Protein AF-A0A4Q1C855-F1 (afdb_monomer)

Foldseek 3Di:
DDDDDDPDPPPPDPPDDPPWAWAKDKPDQEAAAFDKIKIFTFTHHLPDGDGFALDCQFFVWKWKQWPVGIDTPSVQRPRDSIGIDGHNDFEKMKIKGKGHWDKDKAFLVSVLVVCVVQVVVVVCVVCVVVVNSRPIAIETEMEIYMEMGGYPLHYDPSQQDDPQDQWEKGWPDRLQPAAAQGKTKIFIDHNNATDFQWWKWKWDDDPPDIDIDIFTAHPRRMTMDRHRDWFKMKIWTKDKDADDPDPRHRMYIYIYMYMHTRDYDFDWFKKKFFFQDDDLVQQWTFTQIDDGPPPDHGDTGIAHEDNVVSVVDDHGFIWIFIWGQDPVGIHTHPIDGDDDDD

Radius of gyration: 26.32 Å; Cα contacts (8 Å, |Δi|>4): 840; chains: 1; bounding box: 59×65×92 Å

Nearest PDB structures (foldseek):
  6a6l-assembly1_A  TM=6.236E-01  e=1.634E-02  Homo sapiens
  7yny-assembly1_D  TM=6.806E-01  e=2.395E-01  Helicoverpa armigera nucleopolyhedrovirus
  7yny-assembly1_H  TM=6.836E-01  e=3.133E-01  Helicoverpa armigera nucleopolyhedrovirus
  7yny-assembly1_G  TM=6.710E-01  e=5.657E-01  Helicoverpa armigera nucleopolyhedrovirus
  4pbx-assembly1_A  TM=2.627E-01  e=2.777E-03  Homo sapiens

Organism: NCBI:txid2508720

pLDDT: mean 92.38, std 13.65, range [32.09, 98.88]

InterPro domains:
  IPR019613 Protein of unknown function DUF4198 [PF10670] (18-240)
  IPR021647 Copper binding periplasmic protein CusF [PF11604] (268-333)
  IPR042230 Copper binding periplasmic protein CusF superfamily [G3DSA:2.40.50.320] (266-340)

Mean predicted aligned error: 8.54 Å

Structure (mmCIF, N/CA/C/O backbone):
data_AF-A0A4Q1C855-F1
#
_entry.id   AF-A0A4Q1C855-F1
#
loop_
_atom_site.group_PDB
_atom_site.id
_atom_site.type_symbol
_atom_site.label_atom_id
_atom_site.label_alt_id
_atom_site.label_comp_id
_atom_site.label_asym_id
_atom_site.label_entity_id
_atom_site.label_seq_id
_atom_site.pdbx_PDB_ins_code
_atom_site.Cartn_x
_atom_site.Cartn_y
_atom_site.Cartn_z
_atom_site.occupancy
_atom_site.B_iso_or_equiv
_atom_site.auth_seq_id
_atom_site.auth_comp_id
_atom_site.auth_asym_id
_atom_site.auth_atom_id
_atom_site.pdbx_PDB_model_num
ATOM 1 N N . MET A 1 1 ? 15.902 45.541 46.160 1.00 38.09 1 MET A N 1
ATOM 2 C CA . MET A 1 1 ? 15.587 44.097 46.071 1.00 38.09 1 MET A CA 1
ATOM 3 C C . MET A 1 1 ? 14.416 43.939 45.109 1.00 38.09 1 MET A C 1
ATOM 5 O O . MET A 1 1 ? 13.292 44.217 45.491 1.00 38.09 1 MET A O 1
ATOM 9 N N . ILE A 1 2 ? 14.682 43.641 43.834 1.00 35.34 2 ILE A N 1
ATOM 10 C CA . ILE A 1 2 ? 13.648 43.506 42.792 1.00 35.34 2 ILE A CA 1
ATOM 11 C C . ILE A 1 2 ? 13.371 42.010 42.620 1.00 35.34 2 ILE A C 1
ATOM 13 O O . ILE A 1 2 ? 14.237 41.272 42.153 1.00 35.34 2 ILE A O 1
ATOM 17 N N . LEU A 1 3 ? 12.189 41.562 43.046 1.00 37.50 3 LEU A N 1
ATOM 18 C CA . LEU A 1 3 ? 11.723 40.185 42.887 1.00 37.50 3 LEU A CA 1
ATOM 19 C C . LEU A 1 3 ? 11.338 39.960 41.415 1.00 37.50 3 LEU A C 1
ATOM 21 O O . LEU A 1 3 ? 10.367 40.532 40.922 1.00 37.50 3 LEU A O 1
ATOM 25 N N . ARG A 1 4 ? 12.109 39.141 40.693 1.00 41.84 4 ARG A N 1
ATOM 26 C CA . ARG A 1 4 ? 11.754 38.678 39.345 1.00 41.84 4 ARG A CA 1
ATOM 27 C C . ARG A 1 4 ? 10.758 37.525 39.465 1.00 41.84 4 ARG A C 1
ATOM 29 O O . ARG A 1 4 ? 11.132 36.424 39.852 1.00 41.84 4 ARG A O 1
ATOM 36 N N . VAL A 1 5 ? 9.500 37.780 39.118 1.00 42.62 5 VAL A N 1
ATOM 37 C CA . VAL A 1 5 ? 8.480 36.739 38.932 1.00 42.62 5 VAL A CA 1
ATOM 38 C C . VAL A 1 5 ? 8.760 36.043 37.600 1.00 42.62 5 VAL A C 1
ATOM 40 O O . VAL A 1 5 ? 8.579 36.629 36.533 1.00 42.62 5 VAL A O 1
ATOM 43 N N . ALA A 1 6 ? 9.240 34.803 37.653 1.00 40.47 6 ALA A N 1
ATOM 44 C CA . ALA A 1 6 ? 9.383 33.960 36.474 1.00 40.47 6 ALA A CA 1
ATOM 45 C C . ALA A 1 6 ? 7.993 33.466 36.039 1.00 40.47 6 ALA A C 1
ATOM 47 O O . ALA A 1 6 ? 7.386 32.623 36.696 1.00 40.47 6 ALA A O 1
ATOM 48 N N . ARG A 1 7 ? 7.475 34.002 34.927 1.00 45.47 7 ARG A N 1
ATOM 49 C CA . ARG A 1 7 ? 6.332 33.418 34.213 1.00 45.47 7 ARG A CA 1
ATOM 50 C C . ARG A 1 7 ? 6.794 32.108 33.575 1.00 45.47 7 ARG A C 1
ATOM 52 O O . ARG A 1 7 ? 7.474 32.129 32.553 1.00 45.47 7 ARG A O 1
ATOM 59 N N . PHE A 1 8 ? 6.424 30.983 34.177 1.00 43.69 8 PHE A N 1
ATOM 60 C CA . PHE A 1 8 ? 6.467 29.685 33.511 1.00 43.69 8 PHE A CA 1
ATOM 61 C C . PHE A 1 8 ? 5.440 29.701 32.376 1.00 43.69 8 PHE A C 1
ATOM 63 O O . PHE A 1 8 ? 4.232 29.670 32.609 1.00 43.69 8 PHE A O 1
ATOM 70 N N . LEU A 1 9 ? 5.927 29.799 31.141 1.00 43.53 9 LEU A N 1
ATOM 71 C CA . LEU A 1 9 ? 5.137 29.507 29.954 1.00 43.53 9 LEU A CA 1
ATOM 72 C C . LEU A 1 9 ? 4.934 27.984 29.948 1.00 43.53 9 LEU A C 1
ATOM 74 O O . LEU A 1 9 ? 5.876 27.241 29.673 1.00 43.53 9 LEU A O 1
ATOM 78 N N . LEU A 1 10 ? 3.740 27.505 30.317 1.00 39.25 10 LEU A N 1
ATOM 79 C CA . LEU A 1 10 ? 3.361 26.119 30.049 1.00 39.25 10 LEU A CA 1
ATOM 80 C C . LEU A 1 10 ? 3.365 25.942 28.525 1.00 39.25 10 LEU A C 1
ATOM 82 O O . LEU A 1 10 ? 2.430 26.364 27.847 1.00 39.25 10 LEU A O 1
ATOM 86 N N . LEU A 1 11 ? 4.420 25.331 27.981 1.00 42.09 11 LEU A N 1
ATOM 87 C CA . LEU A 1 11 ? 4.328 24.695 26.674 1.00 42.09 11 LEU A CA 1
ATOM 88 C C . LEU A 1 11 ? 3.289 23.581 26.815 1.00 42.09 11 LEU A C 1
ATOM 90 O O . LEU A 1 11 ? 3.554 22.547 27.428 1.00 42.09 11 LEU A O 1
ATOM 94 N N . ALA A 1 12 ? 2.097 23.811 26.268 1.00 36.28 12 ALA A N 1
ATOM 95 C CA . ALA A 1 12 ? 1.139 22.754 26.016 1.00 36.28 12 ALA A CA 1
ATOM 96 C C . ALA A 1 12 ? 1.811 21.752 25.069 1.00 36.28 12 ALA A C 1
ATOM 98 O O . ALA A 1 12 ? 1.975 22.010 23.879 1.00 36.28 12 ALA A O 1
ATOM 99 N N . CYS A 1 13 ? 2.274 20.636 25.624 1.00 32.44 13 CYS A N 1
ATOM 100 C CA . CYS A 1 13 ? 2.739 19.503 24.845 1.00 32.44 13 CYS A CA 1
ATOM 101 C C . CYS A 1 13 ? 1.502 18.948 24.120 1.00 32.44 13 CYS A C 1
ATOM 103 O O . CYS A 1 13 ? 0.559 18.544 24.810 1.00 32.44 13 CYS A O 1
ATOM 105 N N . PRO A 1 14 ? 1.427 18.974 22.775 1.00 44.28 14 PRO A N 1
ATOM 106 C CA . PRO A 1 14 ? 0.310 18.359 22.078 1.00 44.28 14 PRO A CA 1
ATOM 107 C C . PRO A 1 14 ? 0.310 16.877 22.446 1.00 44.28 14 PRO A C 1
ATOM 109 O O . PRO A 1 14 ? 1.251 16.138 22.167 1.00 44.28 14 PRO A O 1
ATOM 112 N N . THR A 1 15 ? -0.724 16.459 23.169 1.00 42.03 15 THR A N 1
ATOM 113 C CA . THR A 1 15 ? -0.884 15.074 23.595 1.00 42.03 15 THR A CA 1
ATOM 114 C C . THR A 1 15 ? -0.984 14.191 22.358 1.00 42.03 15 THR A C 1
ATOM 116 O O . THR A 1 15 ? -1.905 14.367 21.563 1.00 42.03 15 THR A O 1
ATOM 119 N N . PHE A 1 16 ? -0.036 13.265 22.229 1.00 43.56 16 PHE A N 1
ATOM 120 C CA . PHE A 1 16 ? 0.073 12.254 21.183 1.00 43.56 16 PHE A CA 1
ATOM 121 C C . PHE A 1 16 ? -1.283 11.609 20.850 1.00 43.56 16 PHE A C 1
ATOM 123 O O . PHE A 1 16 ? -1.917 11.002 21.717 1.00 43.56 16 PHE A O 1
ATOM 130 N N . LEU A 1 17 ? -1.722 11.722 19.593 1.00 47.09 17 LEU A N 1
ATOM 131 C CA . LEU A 1 17 ? -2.818 10.912 19.067 1.00 47.09 17 LEU A CA 1
ATOM 132 C C . LEU A 1 17 ? -2.332 9.463 18.959 1.00 47.09 17 LEU A C 1
ATOM 134 O O . LEU A 1 17 ? -1.451 9.144 18.177 1.00 47.09 17 LEU A O 1
ATOM 138 N N . ALA A 1 18 ? -2.915 8.553 19.729 1.00 48.41 18 ALA A N 1
ATOM 139 C CA . ALA A 1 18 ? -2.592 7.126 19.659 1.00 48.41 18 ALA A CA 1
ATOM 140 C C . ALA A 1 18 ? -3.130 6.425 18.386 1.00 48.41 18 ALA A C 1
ATOM 142 O O . ALA A 1 18 ? -2.855 5.245 18.161 1.00 48.41 18 ALA A O 1
ATOM 143 N N . ALA A 1 19 ? -3.846 7.162 17.533 1.00 56.88 19 ALA A N 1
ATOM 144 C CA . ALA A 1 19 ? -4.399 6.739 16.249 1.00 56.88 19 ALA A CA 1
ATOM 145 C C . ALA A 1 19 ? -3.415 7.024 15.096 1.00 56.88 19 ALA A C 1
ATOM 147 O O . ALA A 1 19 ? -3.730 7.688 14.119 1.00 56.88 19 ALA A O 1
ATOM 148 N N . HIS A 1 20 ? -2.171 6.582 15.252 1.00 84.31 20 HIS A N 1
ATOM 149 C CA . HIS A 1 20 ? -1.133 6.754 14.240 1.00 84.31 20 HIS A CA 1
ATOM 150 C C . HIS A 1 20 ? -1.153 5.615 13.211 1.00 84.31 20 HIS A C 1
ATOM 152 O O . HIS A 1 20 ? -1.477 4.460 13.538 1.00 84.31 20 HIS A O 1
ATOM 158 N N . GLU A 1 21 ? -0.777 5.948 11.974 1.00 91.88 21 GLU A N 1
ATOM 159 C CA . GLU A 1 21 ? -0.544 5.009 10.878 1.00 91.88 21 GLU A CA 1
ATOM 160 C C . GLU A 1 21 ? 0.411 3.905 11.346 1.00 91.88 21 GLU A C 1
ATOM 162 O O . GLU A 1 21 ? 1.328 4.146 12.136 1.00 91.88 21 GLU A O 1
ATOM 167 N N . CYS A 1 22 ? 0.213 2.683 10.856 1.00 96.19 22 CYS A N 1
ATOM 168 C CA . CYS A 1 22 ? 1.120 1.574 11.121 1.00 96.19 22 CYS A CA 1
ATOM 169 C C . CYS A 1 22 ? 1.340 0.780 9.846 1.00 96.19 22 CYS A C 1
ATOM 171 O O . CYS A 1 22 ? 0.374 0.412 9.174 1.00 96.19 22 CYS A O 1
ATOM 173 N N . TRP A 1 23 ? 2.602 0.532 9.519 1.00 98.38 23 TRP A N 1
ATOM 174 C CA . TRP A 1 23 ? 2.971 -0.085 8.257 1.00 98.38 23 TRP A CA 1
ATOM 175 C C . TRP A 1 23 ? 4.209 -0.952 8.383 1.00 98.38 23 TRP A C 1
ATOM 177 O O . TRP A 1 23 ? 5.060 -0.766 9.256 1.00 98.38 23 TRP A O 1
ATOM 187 N N . LEU A 1 24 ? 4.320 -1.888 7.450 1.00 98.62 24 LEU A N 1
ATOM 188 C CA . LEU A 1 24 ? 5.544 -2.625 7.213 1.00 98.62 24 LEU A CA 1
ATOM 189 C C . LEU A 1 24 ? 6.429 -1.835 6.245 1.00 98.62 24 LEU A C 1
ATOM 191 O O . LEU A 1 24 ? 5.997 -1.458 5.153 1.00 98.62 24 LEU A O 1
ATOM 195 N N . GLN A 1 25 ? 7.672 -1.595 6.653 1.00 98.00 25 GLN A N 1
ATOM 196 C CA . GLN A 1 25 ? 8.695 -0.907 5.877 1.00 98.00 25 GLN A CA 1
ATOM 197 C C . GLN A 1 25 ? 9.863 -1.859 5.620 1.00 98.00 25 GLN A C 1
ATOM 199 O O . GLN A 1 25 ? 10.655 -2.104 6.538 1.00 98.00 25 GLN A O 1
ATOM 204 N N . PRO A 1 26 ? 10.011 -2.392 4.399 1.00 98.19 26 PRO A N 1
ATOM 205 C CA . PRO A 1 26 ? 11.230 -3.088 4.037 1.00 98.19 26 PRO A CA 1
ATOM 206 C C . PRO A 1 26 ? 12.366 -2.081 3.804 1.00 98.19 26 PRO A C 1
ATOM 208 O O . PRO A 1 26 ? 12.129 -0.917 3.458 1.00 98.19 26 PRO A O 1
ATOM 211 N N . SER A 1 27 ? 13.610 -2.534 3.957 1.00 97.62 27 SER A N 1
ATOM 212 C CA . SER A 1 27 ? 14.811 -1.752 3.634 1.00 97.62 27 SER A CA 1
ATOM 213 C C . SER A 1 27 ? 14.867 -1.350 2.156 1.00 97.62 27 SER A C 1
ATOM 215 O O . SER A 1 27 ? 15.451 -0.322 1.823 1.00 97.62 27 SER A O 1
ATOM 217 N N . ARG A 1 28 ? 14.228 -2.133 1.278 1.00 95.56 28 ARG A N 1
ATOM 218 C CA . ARG A 1 28 ? 13.964 -1.809 -0.127 1.00 95.56 28 ARG A CA 1
ATOM 219 C C . ARG A 1 28 ? 12.763 -2.591 -0.654 1.00 95.56 28 ARG A C 1
ATOM 221 O O . ARG A 1 28 ? 12.476 -3.679 -0.167 1.00 95.56 28 ARG A O 1
ATOM 228 N N . PHE A 1 29 ? 12.099 -2.059 -1.675 1.00 96.75 29 PHE A N 1
ATOM 229 C CA . PHE A 1 29 ? 10.919 -2.684 -2.286 1.00 96.75 29 PHE A CA 1
ATOM 230 C C . PHE A 1 29 ? 11.237 -3.558 -3.505 1.00 96.75 29 PHE A C 1
ATOM 232 O O . PHE A 1 29 ? 10.392 -4.343 -3.923 1.00 96.75 29 PHE A O 1
ATOM 239 N N . ASP A 1 30 ? 12.437 -3.445 -4.070 1.00 94.25 30 ASP A N 1
ATOM 240 C CA . ASP A 1 30 ? 12.838 -4.041 -5.349 1.00 94.25 30 ASP A CA 1
ATOM 241 C C . ASP A 1 30 ? 14.071 -4.986 -5.258 1.00 94.25 30 ASP A C 1
ATOM 243 O O . ASP A 1 30 ? 14.990 -4.885 -6.078 1.00 94.25 30 ASP A O 1
ATOM 247 N N . PRO A 1 31 ? 14.157 -5.877 -4.244 1.00 95.62 31 PRO A N 1
ATOM 248 C CA . PRO A 1 31 ? 15.339 -6.695 -3.947 1.00 95.62 31 PRO A CA 1
ATOM 249 C C . PRO A 1 31 ? 15.855 -7.530 -5.126 1.00 95.62 31 PRO A C 1
ATOM 251 O O . PRO A 1 31 ? 15.078 -8.007 -5.951 1.00 95.62 31 PRO A O 1
ATOM 254 N N . ALA A 1 32 ? 17.162 -7.805 -5.171 1.00 93.88 32 ALA A N 1
ATOM 255 C CA . ALA A 1 32 ? 17.641 -8.943 -5.954 1.00 93.88 32 ALA A CA 1
ATOM 256 C C . ALA A 1 32 ? 17.200 -10.251 -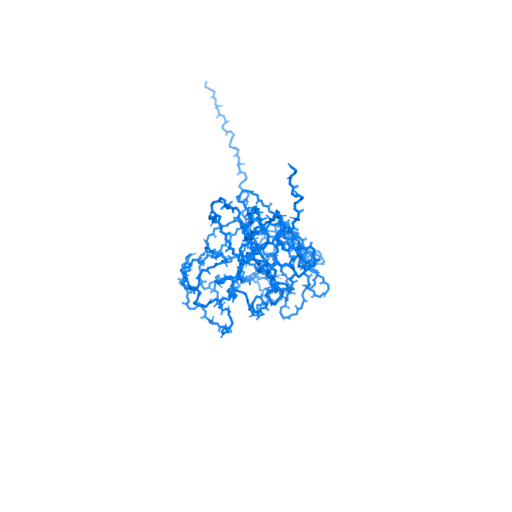5.261 1.00 93.88 32 ALA A C 1
ATOM 258 O O . ALA A 1 32 ? 17.145 -10.283 -4.028 1.00 93.88 32 ALA A O 1
ATOM 259 N N . PRO A 1 33 ? 16.895 -11.335 -5.999 1.00 94.31 33 PRO A N 1
ATOM 260 C CA . PRO A 1 33 ? 16.588 -12.620 -5.377 1.00 94.31 33 PRO A CA 1
ATOM 261 C C . PRO A 1 33 ? 17.727 -13.078 -4.453 1.00 94.31 33 PRO A C 1
ATOM 263 O O . PRO A 1 33 ? 18.899 -12.990 -4.815 1.00 94.31 33 PRO A O 1
ATOM 266 N N . GLY A 1 34 ? 17.380 -13.529 -3.249 1.00 94.62 34 GLY A N 1
ATOM 267 C CA . GLY A 1 34 ? 18.321 -13.948 -2.206 1.00 94.62 34 GLY A CA 1
ATOM 268 C C . GLY A 1 34 ? 19.029 -12.809 -1.464 1.00 94.62 34 GLY A C 1
ATOM 269 O O . GLY A 1 34 ? 19.770 -13.086 -0.525 1.00 94.62 34 GLY A O 1
ATOM 270 N N . GLN A 1 35 ? 18.807 -11.544 -1.835 1.00 96.19 35 GLN A N 1
ATOM 271 C CA . GLN A 1 35 ? 19.370 -10.412 -1.103 1.00 96.19 35 GLN A CA 1
ATOM 272 C C . GLN A 1 35 ? 18.780 -10.331 0.307 1.00 96.19 35 GLN A C 1
ATOM 274 O O . GLN A 1 35 ? 17.563 -10.417 0.483 1.00 96.19 35 GLN A O 1
ATOM 279 N N . GLU A 1 36 ? 19.649 -10.106 1.291 1.00 97.75 36 GLU A N 1
ATOM 280 C CA . GLU A 1 36 ? 19.243 -9.858 2.669 1.00 97.75 36 GLU A CA 1
ATOM 281 C C . GLU A 1 36 ? 18.516 -8.514 2.802 1.00 97.75 36 GLU A C 1
ATOM 283 O O . GLU A 1 36 ? 18.939 -7.478 2.277 1.00 97.75 36 GLU A O 1
ATOM 288 N N . LEU A 1 37 ? 17.396 -8.550 3.512 1.00 98.31 37 LEU A N 1
ATOM 289 C CA . LEU A 1 37 ? 16.501 -7.436 3.756 1.00 98.31 37 LEU A CA 1
ATOM 290 C C . LEU A 1 37 ? 16.190 -7.324 5.236 1.00 98.31 37 LEU A C 1
ATOM 292 O O . LEU A 1 37 ? 16.228 -8.299 5.980 1.00 98.31 37 LEU A O 1
ATOM 296 N N . VAL A 1 38 ? 15.797 -6.118 5.629 1.00 98.38 38 VAL A N 1
ATOM 297 C CA . VAL A 1 38 ? 15.277 -5.835 6.962 1.00 98.38 38 VAL A CA 1
ATOM 298 C C . VAL A 1 38 ? 13.857 -5.318 6.823 1.00 98.38 38 VAL A C 1
ATOM 300 O O . VAL A 1 38 ? 13.598 -4.421 6.021 1.00 98.38 38 VAL A O 1
ATOM 303 N N . LEU A 1 39 ? 12.940 -5.872 7.609 1.00 98.62 39 LEU A N 1
ATOM 304 C CA . LEU A 1 39 ? 11.566 -5.413 7.741 1.00 98.62 39 LEU A CA 1
ATOM 305 C C . LEU A 1 39 ? 11.380 -4.716 9.090 1.00 98.62 39 LEU A C 1
ATOM 307 O O . LEU A 1 39 ? 11.742 -5.266 10.132 1.00 98.62 39 LEU A O 1
ATOM 311 N N . ARG A 1 40 ? 10.773 -3.528 9.081 1.00 98.62 40 ARG A N 1
ATO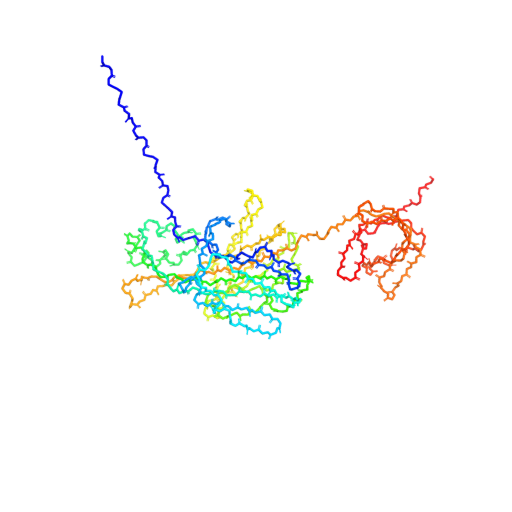M 312 C CA . ARG A 1 40 ? 10.365 -2.793 10.288 1.00 98.62 40 ARG A CA 1
ATOM 313 C C . ARG A 1 40 ? 8.852 -2.642 10.326 1.00 98.62 40 ARG A C 1
ATOM 315 O O . ARG A 1 40 ? 8.244 -2.348 9.301 1.00 98.62 40 ARG A O 1
ATOM 322 N N . LEU A 1 41 ? 8.260 -2.809 11.503 1.00 98.44 41 LEU A N 1
ATOM 323 C CA . LEU A 1 41 ? 6.883 -2.407 11.772 1.00 98.44 41 LEU A CA 1
ATOM 324 C C . LEU A 1 41 ? 6.919 -0.998 12.355 1.00 98.44 41 LEU A C 1
ATOM 326 O O . LEU A 1 41 ? 7.324 -0.823 13.500 1.00 98.44 41 LEU A O 1
ATOM 330 N N . ASN A 1 42 ? 6.530 0.005 11.584 1.00 97.88 42 ASN A N 1
ATOM 331 C CA . ASN A 1 42 ? 6.571 1.394 12.027 1.00 97.88 42 ASN A CA 1
ATOM 332 C C . ASN A 1 42 ? 5.205 1.849 12.521 1.00 97.88 42 ASN A C 1
ATOM 334 O O . ASN A 1 42 ? 4.186 1.417 11.991 1.00 97.88 42 ASN A O 1
ATOM 338 N N . VAL A 1 43 ? 5.198 2.753 13.501 1.00 96.25 43 VAL A N 1
ATOM 339 C CA . VAL A 1 43 ? 4.010 3.519 13.899 1.00 96.25 43 VAL A CA 1
ATOM 340 C C . VAL A 1 43 ? 4.353 5.000 13.878 1.00 96.25 43 VAL A C 1
ATOM 342 O O . VAL A 1 43 ? 5.363 5.399 14.463 1.00 96.25 43 VAL A O 1
ATOM 345 N N . GLY A 1 44 ? 3.519 5.813 13.234 1.00 94.31 44 GLY A N 1
ATOM 346 C CA . GLY A 1 44 ? 3.760 7.246 13.124 1.00 94.31 44 GLY A CA 1
ATOM 347 C C . GLY A 1 44 ? 2.705 8.009 12.329 1.00 94.31 44 GLY A C 1
ATOM 348 O O . GLY A 1 44 ? 1.586 7.544 12.148 1.00 94.31 44 GLY A O 1
ATOM 349 N N . MET A 1 45 ? 3.070 9.206 11.894 1.00 91.06 45 MET A N 1
ATOM 350 C CA . MET A 1 45 ? 2.192 10.135 11.185 1.00 91.06 45 MET A CA 1
ATOM 351 C C . MET A 1 45 ? 2.875 10.617 9.913 1.00 91.06 45 MET A C 1
ATOM 353 O O . MET A 1 45 ? 4.102 10.762 9.889 1.00 91.06 45 MET A O 1
ATOM 357 N N . ASN A 1 46 ? 2.097 10.941 8.882 1.00 92.69 46 ASN A N 1
ATOM 358 C CA . ASN A 1 46 ? 2.623 11.519 7.645 1.00 92.69 46 ASN A CA 1
ATOM 359 C C . ASN A 1 46 ? 3.694 10.630 6.989 1.00 92.69 46 ASN A C 1
ATOM 361 O O . ASN A 1 46 ? 4.692 11.129 6.453 1.00 92.69 46 ASN A O 1
ATOM 365 N N . PHE A 1 47 ? 3.513 9.309 7.087 1.00 95.25 47 PHE A N 1
ATOM 366 C CA . PHE A 1 47 ? 4.438 8.289 6.600 1.00 95.25 47 PHE A CA 1
ATOM 367 C C . PHE A 1 47 ? 5.867 8.428 7.165 1.00 95.25 47 PHE A C 1
ATOM 369 O O . PHE A 1 47 ? 6.866 8.113 6.515 1.00 95.25 47 PHE A O 1
ATOM 376 N N . GLN A 1 48 ? 5.968 8.911 8.405 1.00 94.12 48 GLN A N 1
ATOM 377 C CA . GLN A 1 48 ? 7.190 8.994 9.195 1.00 94.12 48 GLN A CA 1
ATOM 378 C C . GLN A 1 48 ? 6.905 8.462 10.597 1.00 94.12 48 GLN A C 1
ATOM 380 O O . GLN A 1 48 ? 5.937 8.859 11.241 1.00 94.12 48 GLN A O 1
ATOM 385 N N . GLY A 1 49 ? 7.727 7.536 11.084 1.00 93.75 49 GLY A N 1
ATOM 386 C CA . GLY A 1 49 ? 7.421 6.847 12.330 1.00 93.75 49 GLY A CA 1
ATOM 387 C C . GLY A 1 49 ? 8.599 6.119 12.937 1.00 93.75 49 GLY A C 1
ATOM 388 O O . GLY A 1 49 ? 9.690 6.058 12.372 1.00 93.75 49 GLY A O 1
ATOM 389 N N . GLU A 1 50 ? 8.339 5.564 14.111 1.00 95.31 50 GLU A N 1
ATOM 390 C CA . GLU A 1 50 ? 9.309 4.813 14.894 1.00 95.31 50 GLU A CA 1
ATOM 391 C C . GLU A 1 50 ? 9.077 3.316 14.729 1.00 95.31 50 GLU A C 1
ATOM 393 O O . GLU A 1 50 ? 7.932 2.848 14.741 1.00 95.31 50 GLU A O 1
ATOM 398 N N . ALA A 1 51 ? 10.171 2.558 14.655 1.00 96.75 51 ALA A N 1
ATOM 399 C CA . ALA A 1 51 ? 10.109 1.107 14.656 1.00 96.75 51 ALA A CA 1
ATOM 400 C C . ALA A 1 51 ? 9.536 0.594 15.986 1.00 96.75 51 ALA A C 1
ATOM 402 O O . ALA A 1 51 ? 9.937 1.001 17.080 1.00 96.75 51 ALA A O 1
ATOM 403 N N . ARG A 1 52 ? 8.592 -0.337 15.887 1.00 97.06 52 ARG A N 1
ATOM 404 C CA . ARG A 1 52 ? 7.965 -1.044 17.000 1.00 97.06 52 ARG A CA 1
ATOM 405 C C . ARG A 1 52 ? 8.330 -2.526 16.934 1.00 97.06 52 ARG A C 1
ATOM 407 O O . ARG A 1 52 ? 8.542 -3.064 15.850 1.00 97.06 52 ARG A O 1
ATOM 414 N N . PRO A 1 53 ? 8.396 -3.208 18.087 1.00 97.38 53 PRO A N 1
ATOM 415 C CA . PRO A 1 53 ? 8.753 -4.617 18.116 1.00 97.38 53 PRO A CA 1
ATOM 416 C C . PRO A 1 53 ? 7.650 -5.494 17.514 1.00 97.38 53 PRO A C 1
ATOM 418 O O . PRO A 1 53 ? 6.464 -5.306 17.809 1.00 97.38 53 PRO A O 1
ATOM 421 N N . PHE A 1 54 ? 8.062 -6.505 16.751 1.00 97.69 54 PHE A N 1
ATOM 422 C CA . PHE A 1 54 ? 7.237 -7.609 16.260 1.00 97.69 54 PHE A CA 1
ATOM 423 C C . PHE A 1 54 ? 6.938 -8.603 17.395 1.00 97.69 54 PHE A C 1
ATOM 425 O O . PHE A 1 54 ? 7.447 -9.723 17.415 1.00 97.69 54 PHE A O 1
ATOM 432 N N . ASN A 1 55 ? 6.172 -8.172 18.398 1.00 95.62 55 ASN A N 1
ATOM 433 C CA . ASN A 1 55 ? 5.709 -9.026 19.496 1.00 95.62 55 ASN A CA 1
ATOM 434 C C . ASN A 1 55 ? 4.326 -9.629 19.195 1.00 95.62 55 ASN A C 1
ATOM 436 O O . ASN A 1 55 ? 3.646 -9.184 18.274 1.00 95.62 55 ASN A O 1
ATOM 440 N N . SER A 1 56 ? 3.876 -10.591 20.004 1.00 94.19 56 SER A N 1
ATOM 441 C CA . SER A 1 56 ? 2.587 -11.279 19.804 1.00 94.19 56 SER A CA 1
ATOM 442 C C . SER A 1 56 ? 1.370 -10.348 19.796 1.00 94.19 56 SER A C 1
ATOM 444 O O . SER A 1 56 ? 0.355 -10.670 19.186 1.00 94.19 56 SER A O 1
ATOM 446 N N . GLN A 1 57 ? 1.450 -9.183 20.445 1.00 95.88 57 GLN A N 1
ATOM 447 C CA . GLN A 1 57 ? 0.372 -8.198 20.411 1.00 95.88 57 GLN A CA 1
ATOM 448 C C . GLN A 1 57 ? 0.278 -7.513 19.043 1.00 95.88 57 GLN A C 1
ATOM 450 O O . GLN A 1 57 ? -0.813 -7.345 18.505 1.00 95.88 57 GLN A O 1
ATOM 455 N N . ARG A 1 58 ? 1.414 -7.094 18.477 1.00 96.06 58 ARG A N 1
ATOM 456 C CA . ARG A 1 58 ? 1.453 -6.319 17.229 1.00 96.06 58 ARG A CA 1
ATOM 457 C C . ARG A 1 58 ? 1.518 -7.183 15.978 1.00 96.06 58 ARG A C 1
ATOM 459 O O . ARG A 1 58 ? 1.016 -6.753 14.953 1.00 96.06 58 ARG A O 1
ATOM 466 N N . ALA A 1 59 ? 2.118 -8.361 16.074 1.00 97.31 59 ALA A N 1
ATOM 467 C CA . ALA A 1 59 ? 2.339 -9.301 14.986 1.00 97.31 59 ALA A CA 1
ATOM 468 C C . ALA A 1 59 ? 1.771 -10.672 15.382 1.00 97.31 59 ALA A C 1
ATOM 470 O O . ALA A 1 59 ? 2.505 -11.630 15.603 1.00 97.31 59 ALA A O 1
ATOM 471 N N . ALA A 1 60 ? 0.450 -10.736 15.546 1.00 97.75 60 ALA A N 1
ATOM 472 C CA . ALA A 1 60 ? -0.253 -11.958 15.930 1.00 97.75 60 ALA A CA 1
ATOM 473 C C . ALA A 1 60 ? -0.227 -13.010 14.815 1.00 97.75 60 ALA A C 1
ATOM 475 O O . ALA A 1 60 ? -0.257 -14.207 15.091 1.00 97.75 60 ALA A O 1
ATOM 476 N N . LYS A 1 61 ? -0.161 -12.554 13.562 1.00 98.44 61 LYS A N 1
ATOM 477 C CA . LYS A 1 61 ? 0.006 -13.391 12.381 1.00 98.44 61 LYS A CA 1
ATOM 478 C C . LYS A 1 61 ? 0.862 -12.655 11.362 1.00 98.44 61 LYS A C 1
ATOM 480 O O . LYS A 1 61 ? 0.612 -11.480 11.111 1.00 98.44 61 LYS A O 1
ATOM 485 N N . LEU A 1 62 ? 1.842 -13.333 10.772 1.00 98.69 62 LEU A N 1
ATOM 486 C CA . LEU A 1 62 ? 2.632 -12.832 9.646 1.00 98.69 62 LEU A CA 1
ATOM 487 C C . LEU A 1 62 ? 2.673 -13.913 8.567 1.00 98.69 62 LEU A C 1
ATOM 489 O O . LEU A 1 62 ? 3.145 -15.015 8.823 1.00 98.69 62 LEU A O 1
ATOM 493 N N . VAL A 1 63 ? 2.191 -13.609 7.367 1.00 98.75 63 VAL A N 1
ATOM 494 C CA . VAL A 1 63 ? 2.150 -14.548 6.239 1.00 98.75 63 VAL A CA 1
ATOM 495 C C . VAL A 1 63 ? 2.885 -13.950 5.053 1.00 98.75 63 VAL A C 1
ATOM 497 O O . VAL A 1 63 ? 2.658 -12.798 4.683 1.00 98.75 63 VAL A O 1
ATOM 500 N N . HIS A 1 64 ? 3.746 -14.750 4.434 1.00 98.69 64 HIS A N 1
ATOM 501 C CA . HIS A 1 64 ? 4.390 -14.425 3.171 1.00 98.69 64 HIS A CA 1
ATOM 502 C C . HIS A 1 64 ? 3.656 -15.106 2.016 1.00 98.69 64 HIS A C 1
ATOM 504 O O . HIS A 1 64 ? 3.543 -16.325 1.977 1.00 98.69 64 HIS A O 1
ATOM 510 N N . HIS A 1 65 ? 3.181 -14.321 1.055 1.00 98.62 65 HIS A N 1
ATOM 511 C CA . HIS A 1 65 ? 2.600 -14.788 -0.197 1.00 98.62 65 HIS A CA 1
ATOM 512 C C . HIS A 1 65 ? 3.583 -14.588 -1.356 1.00 98.62 65 HIS A C 1
ATOM 514 O O . HIS A 1 65 ? 4.249 -13.553 -1.456 1.00 98.62 65 HIS A O 1
ATOM 520 N N . SER A 1 66 ? 3.651 -15.574 -2.245 1.00 97.94 66 SER A N 1
ATOM 521 C CA . SER A 1 66 ? 4.407 -15.550 -3.502 1.00 97.94 66 SER A CA 1
ATOM 522 C C . SER A 1 66 ? 3.721 -16.431 -4.547 1.00 97.94 66 SER A C 1
ATOM 524 O O . SER A 1 66 ? 2.752 -17.126 -4.234 1.00 97.94 66 SER A O 1
ATOM 526 N N . ALA A 1 67 ? 4.290 -16.506 -5.751 1.00 96.62 67 ALA A N 1
ATOM 527 C CA . ALA A 1 67 ? 3.865 -17.459 -6.775 1.00 96.62 67 ALA A CA 1
ATOM 528 C C . ALA A 1 67 ? 3.909 -18.936 -6.314 1.00 96.62 67 ALA A C 1
ATOM 530 O O . ALA A 1 67 ? 3.208 -19.771 -6.878 1.00 96.62 67 ALA A O 1
ATOM 531 N N . ALA A 1 68 ? 4.701 -19.269 -5.284 1.00 96.06 68 ALA A N 1
ATOM 532 C CA . ALA A 1 68 ? 4.753 -20.614 -4.701 1.00 96.06 68 ALA A CA 1
ATOM 533 C C . ALA A 1 68 ? 3.610 -20.905 -3.704 1.00 96.06 68 ALA A C 1
ATOM 535 O O . ALA A 1 68 ? 3.500 -22.025 -3.210 1.00 96.06 68 ALA A O 1
ATOM 536 N N . GLY A 1 69 ? 2.772 -19.912 -3.392 1.00 96.69 69 GLY A N 1
ATOM 537 C CA . GLY A 1 69 ? 1.717 -19.995 -2.386 1.00 96.69 69 GLY A CA 1
ATOM 538 C C . GLY A 1 69 ? 2.003 -19.148 -1.145 1.00 96.69 69 GLY A C 1
ATOM 539 O O . GLY A 1 69 ? 2.814 -18.216 -1.173 1.00 96.69 69 GLY A O 1
ATOM 540 N N . ALA A 1 70 ? 1.293 -19.460 -0.059 1.00 98.19 70 ALA A N 1
ATOM 541 C CA . ALA A 1 70 ? 1.397 -18.773 1.224 1.00 98.19 70 ALA A CA 1
ATOM 542 C C . ALA A 1 70 ? 2.244 -19.581 2.223 1.00 98.19 70 ALA A C 1
ATOM 544 O O . ALA A 1 70 ? 2.042 -20.785 2.377 1.00 98.19 70 ALA A O 1
ATOM 545 N N . ALA A 1 71 ? 3.151 -18.910 2.928 1.00 98.25 71 ALA A N 1
ATOM 546 C CA . ALA A 1 71 ? 3.985 -19.464 3.986 1.00 98.25 71 ALA A CA 1
ATOM 547 C C . ALA A 1 71 ? 3.743 -18.708 5.297 1.00 98.25 71 ALA A C 1
ATOM 549 O O . ALA A 1 71 ? 3.780 -17.477 5.332 1.00 98.25 71 ALA A O 1
ATOM 550 N N . ASP A 1 72 ? 3.513 -19.441 6.385 1.00 98.19 72 ASP A N 1
ATOM 551 C CA . ASP A 1 72 ? 3.355 -18.850 7.714 1.00 98.19 72 ASP A CA 1
ATOM 552 C C . ASP A 1 72 ? 4.723 -18.455 8.287 1.00 98.19 72 ASP A C 1
ATOM 554 O O . ASP A 1 72 ? 5.621 -19.282 8.458 1.00 98.19 72 ASP A O 1
ATOM 558 N N . TRP A 1 73 ? 4.891 -17.164 8.550 1.00 97.88 73 TRP A N 1
ATOM 559 C CA . TRP A 1 73 ? 6.092 -16.548 9.108 1.00 97.88 73 TRP A CA 1
ATOM 560 C C . TRP A 1 73 ? 5.875 -16.067 10.548 1.00 97.88 73 TRP A C 1
ATOM 562 O O . TRP A 1 73 ? 6.762 -15.441 11.125 1.00 97.88 73 TRP A O 1
ATOM 572 N N . THR A 1 74 ? 4.740 -16.384 11.172 1.00 97.38 74 THR A N 1
ATOM 573 C CA . THR A 1 74 ? 4.402 -15.955 12.539 1.00 97.38 74 THR A CA 1
ATOM 574 C C . THR A 1 74 ? 5.455 -16.408 13.558 1.00 97.38 74 THR A C 1
ATOM 576 O O . THR A 1 74 ? 5.814 -15.666 14.466 1.00 97.38 74 THR A O 1
ATOM 579 N N . GLY A 1 75 ? 6.070 -17.581 13.370 1.00 96.19 75 GLY A N 1
ATOM 580 C CA . GLY A 1 75 ? 7.168 -18.056 14.229 1.00 96.19 75 GLY A CA 1
ATOM 581 C C . GLY A 1 75 ? 8.452 -17.205 14.183 1.00 96.19 75 GLY A C 1
ATOM 582 O O . GLY A 1 75 ? 9.344 -17.385 15.018 1.00 96.19 75 GLY A O 1
ATOM 583 N N . GLN A 1 76 ? 8.567 -16.278 13.226 1.00 95.31 76 GLN A N 1
ATOM 584 C CA . GLN A 1 76 ? 9.714 -15.379 13.084 1.00 95.31 76 GLN A CA 1
ATOM 585 C C . GLN A 1 76 ? 9.585 -14.112 13.946 1.00 95.31 76 GLN A C 1
ATOM 587 O O . GLN A 1 76 ? 10.581 -13.431 14.183 1.00 95.31 76 GLN A O 1
ATOM 592 N N . THR A 1 77 ? 8.393 -13.782 14.450 1.00 94.38 77 THR A N 1
ATOM 593 C CA . THR A 1 77 ? 8.140 -12.561 15.231 1.00 94.38 77 THR A CA 1
ATOM 594 C C . THR A 1 77 ? 8.365 -12.818 16.724 1.00 94.38 77 THR A C 1
ATOM 596 O O . THR A 1 77 ? 7.479 -13.291 17.434 1.00 94.38 77 THR A O 1
ATOM 599 N N . LYS A 1 78 ? 9.579 -12.539 17.208 1.00 93.31 78 LYS A N 1
ATOM 600 C CA . LYS A 1 78 ? 10.065 -12.839 18.568 1.00 93.31 78 LYS A CA 1
ATOM 601 C C . LYS A 1 78 ? 10.291 -11.581 19.418 1.00 93.31 78 LYS A C 1
ATOM 603 O O . LYS A 1 78 ? 11.052 -11.607 20.379 1.00 93.31 78 LYS A O 1
ATOM 608 N N . GLY A 1 79 ? 9.638 -10.471 19.074 1.00 95.56 79 GLY A N 1
ATOM 609 C CA . GLY A 1 79 ? 9.760 -9.194 19.783 1.00 95.56 79 GLY A CA 1
ATOM 610 C C . GLY A 1 79 ? 10.915 -8.303 19.320 1.00 95.56 79 GLY A C 1
ATOM 611 O O . GLY A 1 79 ? 11.095 -7.225 19.880 1.00 95.56 79 GLY A O 1
ATOM 612 N N . GLN A 1 80 ? 11.666 -8.699 18.292 1.00 97.44 80 GLN A N 1
ATOM 613 C CA . GLN A 1 80 ? 12.676 -7.851 17.663 1.00 97.44 80 GLN A CA 1
ATOM 614 C C . GLN A 1 80 ? 12.045 -6.616 17.002 1.00 97.44 80 GLN A C 1
ATOM 616 O O . GLN A 1 80 ? 10.905 -6.665 16.541 1.00 97.44 80 GLN A O 1
ATOM 621 N N . THR A 1 81 ? 12.783 -5.510 16.934 1.00 97.44 81 THR A N 1
ATOM 622 C CA . THR A 1 81 ? 12.376 -4.276 16.230 1.00 97.44 81 THR A CA 1
ATOM 623 C C . THR A 1 81 ? 12.653 -4.323 14.727 1.00 97.44 81 THR A C 1
ATOM 625 O O . THR A 1 81 ? 12.047 -3.574 13.963 1.00 97.44 81 THR A O 1
ATOM 628 N N . GLU A 1 82 ? 13.532 -5.229 14.301 1.00 97.88 82 GLU A N 1
ATOM 629 C CA . GLU A 1 82 ? 13.929 -5.453 12.914 1.00 97.88 82 GLU A CA 1
ATOM 630 C C . GLU A 1 82 ? 13.893 -6.949 12.609 1.00 97.88 82 GLU A C 1
ATOM 632 O O . GLU A 1 82 ? 14.536 -7.734 13.299 1.00 97.88 82 GLU A O 1
ATOM 637 N N . LEU A 1 83 ? 13.139 -7.353 11.588 1.00 98.06 83 LEU A N 1
ATOM 638 C CA . LEU A 1 83 ? 13.072 -8.737 11.127 1.00 98.06 83 LEU A CA 1
ATOM 639 C C . LEU A 1 83 ? 13.921 -8.888 9.860 1.00 98.06 83 LEU A C 1
ATOM 641 O O . LEU A 1 83 ? 13.568 -8.343 8.815 1.00 98.06 83 LEU A O 1
ATOM 645 N N . ALA A 1 84 ? 15.033 -9.617 9.957 1.00 98.06 84 ALA A N 1
ATOM 646 C CA . ALA A 1 84 ? 15.850 -9.978 8.803 1.00 98.06 84 ALA A CA 1
ATOM 647 C C . ALA A 1 84 ? 15.170 -11.083 7.980 1.00 98.06 84 ALA A C 1
ATOM 649 O O . ALA A 1 84 ? 14.633 -12.037 8.545 1.00 98.06 84 ALA A O 1
ATOM 650 N N . PHE A 1 85 ? 15.186 -10.961 6.654 1.00 97.81 85 PHE A N 1
ATOM 651 C CA . PHE A 1 85 ? 14.607 -11.942 5.733 1.00 97.81 85 PHE A CA 1
ATOM 652 C C . PHE A 1 85 ? 15.250 -11.844 4.343 1.00 97.81 85 PHE A C 1
ATOM 654 O O . PHE A 1 85 ? 15.980 -10.903 4.048 1.00 97.81 85 PHE A O 1
ATOM 661 N N . ALA A 1 86 ? 14.958 -12.803 3.467 1.00 97.31 86 ALA A N 1
ATOM 662 C CA . ALA A 1 86 ? 15.331 -12.750 2.056 1.00 97.31 86 ALA A CA 1
ATOM 663 C C . ALA A 1 86 ? 14.205 -13.332 1.195 1.00 97.31 86 ALA A C 1
ATOM 665 O O . ALA A 1 86 ? 13.434 -14.179 1.649 1.00 97.31 86 ALA A O 1
ATOM 666 N N . LEU A 1 87 ? 14.114 -12.882 -0.056 1.00 96.44 87 LEU A N 1
ATOM 667 C CA . LEU A 1 87 ? 13.137 -13.377 -1.028 1.00 96.44 87 LEU A CA 1
ATOM 668 C C . LEU A 1 87 ? 13.862 -14.272 -2.043 1.00 96.44 87 LEU A C 1
ATOM 670 O O . LEU A 1 87 ? 14.625 -13.748 -2.852 1.00 96.44 87 LEU A O 1
ATOM 674 N N . PRO A 1 88 ? 13.694 -15.606 -2.001 1.00 89.94 88 PRO A N 1
ATOM 675 C CA . PRO A 1 88 ? 14.550 -16.524 -2.760 1.00 89.94 88 PRO A CA 1
ATOM 676 C C . PRO A 1 88 ? 14.258 -16.529 -4.266 1.00 89.94 88 PRO A C 1
ATOM 678 O O . PRO A 1 88 ? 15.134 -16.853 -5.066 1.00 89.94 88 PRO A O 1
ATOM 681 N N . SER A 1 89 ? 13.040 -16.163 -4.655 1.00 94.38 89 SER A N 1
ATOM 682 C CA . SER A 1 89 ? 12.548 -16.263 -6.028 1.00 94.38 89 SER A CA 1
ATOM 683 C C . SER A 1 89 ? 12.361 -14.870 -6.626 1.00 94.38 89 SER A C 1
ATOM 685 O O . SER A 1 89 ? 11.992 -13.953 -5.897 1.00 94.38 89 SER A O 1
ATOM 687 N N . PRO A 1 90 ? 12.575 -14.676 -7.938 1.00 95.69 90 PRO A N 1
ATOM 688 C CA . PRO A 1 90 ? 12.085 -13.482 -8.613 1.00 95.69 90 PRO A CA 1
ATOM 689 C C . PRO A 1 90 ? 10.553 -13.515 -8.699 1.00 95.69 90 PRO A C 1
ATOM 691 O O . PRO A 1 90 ? 9.976 -14.586 -8.893 1.00 95.69 90 PRO A O 1
ATOM 694 N N . GLY A 1 91 ? 9.913 -12.351 -8.626 1.00 96.25 91 GLY A N 1
ATOM 695 C CA . GLY A 1 91 ? 8.456 -12.238 -8.664 1.00 96.25 91 GLY A CA 1
ATOM 696 C C . GLY A 1 91 ? 7.907 -11.206 -7.689 1.00 96.25 91 GLY A C 1
ATOM 697 O O . GLY A 1 91 ? 8.648 -10.455 -7.047 1.00 96.25 91 GLY A O 1
ATOM 698 N N . THR A 1 92 ? 6.584 -11.176 -7.569 1.00 98.06 92 THR A N 1
ATOM 699 C CA . THR A 1 92 ? 5.910 -10.359 -6.563 1.00 98.06 92 THR A CA 1
ATOM 700 C C . THR A 1 92 ? 5.778 -11.129 -5.251 1.00 98.06 92 THR A C 1
ATOM 702 O O . THR A 1 92 ? 5.399 -12.297 -5.220 1.00 98.06 92 THR A O 1
ATOM 705 N N . HIS A 1 93 ? 6.072 -10.450 -4.144 1.00 98.56 93 HIS A N 1
ATOM 706 C CA . HIS A 1 93 ? 5.936 -10.980 -2.794 1.00 98.56 93 HIS A CA 1
ATOM 707 C C . HIS A 1 93 ? 5.053 -10.046 -1.975 1.00 98.56 93 HIS A C 1
ATOM 709 O O . HIS A 1 93 ? 5.244 -8.832 -2.007 1.00 98.56 93 HIS A O 1
ATOM 715 N N . VAL A 1 94 ? 4.109 -10.604 -1.222 1.00 98.75 94 VAL A N 1
ATOM 716 C CA . VAL A 1 94 ? 3.267 -9.840 -0.292 1.00 98.75 94 VAL A CA 1
ATOM 717 C C . VAL A 1 94 ? 3.494 -10.370 1.114 1.00 98.75 94 VAL A C 1
ATOM 719 O O . VAL A 1 94 ? 3.335 -11.564 1.352 1.00 98.75 94 VAL A O 1
ATOM 722 N N . LEU A 1 95 ? 3.864 -9.498 2.050 1.00 98.75 95 LEU A N 1
ATOM 723 C CA . LEU A 1 95 ? 3.855 -9.826 3.476 1.00 98.75 95 LEU A CA 1
ATOM 724 C C . LEU A 1 95 ? 2.599 -9.225 4.094 1.00 98.75 95 LEU A C 1
ATOM 726 O O . LEU A 1 95 ? 2.369 -8.023 3.964 1.00 98.75 95 LEU A O 1
ATOM 730 N N . ALA A 1 96 ? 1.800 -10.059 4.749 1.00 98.81 96 ALA A N 1
ATOM 731 C CA . ALA A 1 96 ? 0.565 -9.672 5.413 1.00 98.81 96 ALA A CA 1
ATOM 732 C C . ALA A 1 96 ? 0.692 -9.910 6.914 1.00 98.81 96 ALA A C 1
ATOM 734 O O . ALA A 1 96 ? 1.043 -11.011 7.336 1.00 98.81 96 ALA A O 1
ATOM 735 N N . LEU A 1 97 ? 0.422 -8.878 7.707 1.00 98.81 97 LEU A N 1
ATOM 736 C CA . LEU A 1 97 ? 0.527 -8.900 9.156 1.00 98.81 97 LEU A CA 1
ATOM 737 C C . LEU A 1 97 ? -0.784 -8.458 9.798 1.00 98.81 97 LEU A C 1
ATOM 739 O O . LEU A 1 97 ? -1.303 -7.387 9.485 1.00 98.81 97 LEU A O 1
ATOM 743 N N . ASP A 1 98 ? -1.270 -9.270 10.732 1.00 98.62 98 ASP A N 1
ATOM 744 C CA . ASP A 1 98 ? -2.412 -8.952 11.583 1.00 98.62 98 ASP A CA 1
ATOM 745 C C . ASP A 1 98 ? -1.968 -8.798 13.036 1.00 98.62 98 ASP A C 1
ATOM 747 O O . ASP A 1 98 ? -1.160 -9.585 13.543 1.00 98.62 98 ASP A O 1
ATOM 751 N N . SER A 1 99 ? -2.503 -7.7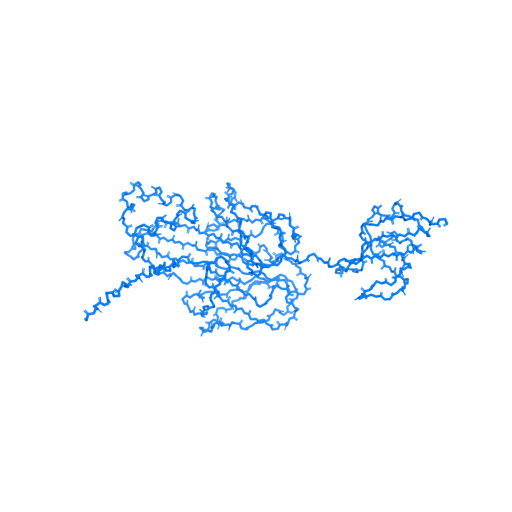89 13.721 1.00 98.50 99 SER A N 1
ATOM 752 C CA . SER A 1 99 ? -2.307 -7.616 15.161 1.00 98.50 99 SER A CA 1
ATOM 753 C C . SER A 1 99 ? -3.391 -8.327 15.969 1.00 98.50 99 SER A C 1
ATOM 755 O O . SER A 1 99 ? -4.485 -8.597 15.478 1.00 98.50 99 SER A O 1
ATOM 757 N N . ASN A 1 100 ? -3.124 -8.549 17.255 1.00 97.81 100 ASN A N 1
ATOM 758 C CA . ASN A 1 100 ? -4.193 -8.815 18.210 1.00 97.81 100 ASN A CA 1
ATOM 759 C C . ASN A 1 100 ? -4.974 -7.517 18.501 1.00 97.81 100 ASN A C 1
ATOM 761 O O . ASN A 1 100 ? -4.428 -6.416 18.319 1.00 97.81 100 ASN A O 1
ATOM 765 N N . PRO A 1 101 ? -6.236 -7.616 18.965 1.00 96.81 101 PRO A N 1
ATOM 766 C CA . PRO A 1 101 ? -6.996 -6.457 19.410 1.00 96.81 101 PRO A CA 1
ATOM 767 C C . PRO A 1 101 ? -6.281 -5.735 20.550 1.00 96.81 101 PRO A C 1
ATOM 769 O O . PRO A 1 101 ? -5.820 -6.358 21.508 1.00 96.81 101 PRO A O 1
ATOM 772 N N . SER A 1 102 ? -6.199 -4.416 20.450 1.00 95.88 102 SER A N 1
ATOM 773 C CA . SER A 1 102 ? -5.656 -3.536 21.486 1.00 95.88 102 SER A CA 1
ATOM 774 C C . SER A 1 102 ? -6.732 -2.551 21.916 1.00 95.88 102 SER A C 1
ATOM 776 O O . SER A 1 102 ? -7.514 -2.116 21.083 1.00 95.88 102 SER A O 1
ATOM 778 N N . PHE A 1 103 ? -6.776 -2.186 23.193 1.00 95.19 103 PHE A N 1
ATOM 779 C CA . PHE A 1 103 ? -7.825 -1.319 23.728 1.00 95.19 103 PHE A CA 1
ATOM 780 C C . PHE A 1 103 ? -7.290 0.079 23.997 1.00 95.19 103 PHE A C 1
ATOM 782 O O . PHE A 1 103 ? -6.153 0.246 24.445 1.00 95.19 103 PHE A O 1
ATOM 789 N N . ILE A 1 104 ? -8.127 1.075 23.748 1.00 94.38 104 ILE A N 1
ATOM 790 C CA . ILE A 1 104 ? -7.858 2.465 24.070 1.00 94.38 104 ILE A CA 1
ATOM 791 C C . ILE A 1 104 ? -9.148 3.172 24.473 1.00 94.38 104 ILE A C 1
ATOM 793 O O . ILE A 1 104 ? -10.239 2.846 24.014 1.00 94.38 104 ILE A O 1
ATOM 797 N N . THR A 1 105 ? -9.024 4.150 25.361 1.00 95.81 105 THR A N 1
ATOM 798 C CA . THR A 1 105 ? -10.098 5.087 25.673 1.00 95.81 105 THR A CA 1
ATOM 799 C C . THR A 1 105 ? -9.605 6.488 25.371 1.00 95.81 105 THR A C 1
ATOM 801 O O . THR A 1 105 ? -8.526 6.881 25.817 1.00 95.81 105 THR A O 1
ATOM 804 N N . LEU A 1 106 ? -10.381 7.220 24.583 1.00 94.94 106 LEU A N 1
ATOM 805 C CA . LEU A 1 106 ? -10.106 8.599 24.213 1.00 94.94 106 LEU A CA 1
ATOM 806 C C . LEU A 1 106 ? -11.177 9.506 24.807 1.00 94.94 106 LEU A C 1
ATOM 808 O O . LEU A 1 106 ? -12.362 9.173 24.801 1.00 94.94 106 LEU A O 1
ATOM 812 N N . GLU A 1 107 ? -10.757 10.675 25.280 1.00 97.19 107 GLU A N 1
ATOM 813 C CA . GLU A 1 107 ? -11.682 11.740 25.667 1.00 97.19 107 GLU A CA 1
ATOM 814 C C . GLU A 1 107 ? -12.622 12.082 24.507 1.00 97.19 107 GLU A C 1
ATOM 816 O O . GLU A 1 107 ? -12.212 12.034 23.345 1.00 97.19 107 GLU A O 1
ATOM 821 N N . ALA A 1 108 ? -13.864 12.457 24.820 1.00 97.19 108 ALA A N 1
ATOM 822 C CA . ALA A 1 108 ? -14.927 12.650 23.833 1.00 97.19 108 ALA A CA 1
ATOM 823 C C . ALA A 1 108 ? -14.505 13.557 22.662 1.00 97.19 108 ALA A C 1
ATOM 825 O O . ALA A 1 1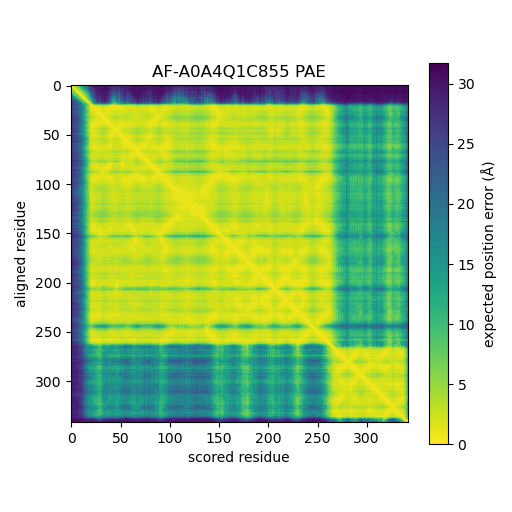08 ? -14.658 13.192 21.498 1.00 97.19 108 ALA A O 1
ATOM 826 N N . GLU A 1 109 ? -13.900 14.709 22.968 1.00 96.69 109 GLU A N 1
ATOM 827 C CA . GLU A 1 109 ? -13.426 15.668 21.965 1.00 96.69 109 GLU A CA 1
ATOM 828 C C . GLU A 1 109 ? -12.337 15.071 21.062 1.00 96.69 109 GLU A C 1
ATOM 830 O O . GLU A 1 109 ? -12.416 15.182 19.838 1.00 96.69 109 GLU A O 1
ATOM 835 N N . LYS A 1 110 ? -11.357 14.371 21.649 1.00 95.19 110 LYS A N 1
ATOM 836 C CA . LYS A 1 110 ? -10.279 13.707 20.899 1.00 95.19 110 LYS A CA 1
ATOM 837 C C . LYS A 1 110 ? -10.817 12.593 20.017 1.00 95.19 110 LYS A C 1
ATOM 839 O O . LYS A 1 110 ? -10.368 12.454 18.885 1.00 95.19 110 LYS A O 1
ATOM 844 N N . PHE A 1 111 ? -11.774 11.820 20.523 1.00 96.38 111 PHE A N 1
ATOM 845 C CA . PHE A 1 111 ? -12.407 10.759 19.755 1.00 96.38 111 PHE A CA 1
ATOM 846 C C . PHE A 1 111 ? -13.186 11.335 18.573 1.00 96.38 111 PHE A C 1
ATOM 848 O O . PHE A 1 111 ? -12.976 10.907 17.446 1.00 96.38 111 PHE A O 1
ATOM 855 N N . ASN A 1 112 ? -14.004 12.369 18.786 1.00 96.69 112 ASN A N 1
ATOM 856 C CA . ASN A 1 112 ? -14.751 13.013 17.704 1.00 96.69 112 ASN A CA 1
ATOM 857 C C . ASN A 1 112 ? -13.818 13.655 16.656 1.00 96.69 112 ASN A C 1
ATOM 859 O O . ASN A 1 112 ? -14.097 13.574 15.459 1.00 96.69 112 ASN A O 1
ATOM 863 N N . ALA A 1 113 ? -12.701 14.258 17.082 1.00 96.00 113 ALA A N 1
ATOM 864 C CA . ALA A 1 113 ? -11.684 14.790 16.174 1.00 96.00 113 ALA A CA 1
ATOM 865 C C . ALA A 1 113 ? -11.040 13.681 15.326 1.00 96.00 113 ALA A C 1
ATOM 867 O O . ALA A 1 113 ? -10.975 13.812 14.107 1.00 96.00 113 ALA A O 1
ATOM 868 N N . TYR A 1 114 ? -10.660 12.569 15.958 1.00 94.50 114 TYR A N 1
ATOM 869 C CA . TYR A 1 114 ? -10.152 11.370 15.288 1.00 94.50 114 TYR A CA 1
ATOM 870 C C . TYR A 1 114 ? -11.152 10.808 14.265 1.00 94.50 114 TYR A C 1
ATOM 872 O O . TYR A 1 114 ? -10.798 10.610 13.105 1.00 94.50 114 TYR A O 1
ATOM 880 N N . LEU A 1 115 ? -12.422 10.621 14.648 1.00 96.50 115 LEU A N 1
ATOM 881 C CA . LEU A 1 115 ? -13.456 10.128 13.732 1.00 96.50 115 LEU A CA 1
ATOM 882 C C . LEU A 1 115 ? -13.627 11.050 12.516 1.00 96.50 115 LEU A C 1
ATOM 884 O O . LEU A 1 115 ? -13.861 10.578 11.405 1.00 96.50 115 LEU A O 1
ATOM 888 N N . LYS A 1 116 ? -13.504 12.367 12.711 1.00 96.12 116 LYS A N 1
ATOM 889 C CA . LYS A 1 116 ? -13.567 13.347 11.622 1.00 96.12 116 LYS A CA 1
ATOM 890 C C . LYS A 1 116 ? -12.349 13.254 10.701 1.00 96.12 116 LYS A C 1
ATOM 892 O O . LYS A 1 116 ? -12.523 13.286 9.485 1.00 96.12 116 LYS A O 1
ATOM 897 N N . GLU A 1 117 ? -11.149 13.145 11.264 1.00 94.25 117 GLU A N 1
ATOM 898 C CA . GLU A 1 117 ? -9.883 13.052 10.523 1.00 94.25 117 GLU A CA 1
ATOM 899 C C . GLU A 1 117 ? -9.807 11.792 9.647 1.00 94.25 117 GLU A C 1
ATOM 901 O O . GLU A 1 117 ? -9.395 11.867 8.486 1.00 94.25 117 GLU A O 1
ATOM 906 N N . GLU A 1 118 ? -10.291 10.663 10.171 1.00 95.31 118 GLU A N 1
ATOM 907 C CA . GLU A 1 118 ? -10.369 9.385 9.452 1.00 95.31 118 GLU A CA 1
ATOM 908 C C . GLU A 1 118 ? -11.631 9.243 8.584 1.00 95.31 118 GLU A C 1
ATOM 910 O O . GLU A 1 118 ? -11.872 8.203 7.971 1.00 95.31 118 GLU A O 1
ATOM 915 N N . GLY A 1 119 ? -12.466 10.285 8.505 1.00 95.44 119 GLY A N 1
ATOM 916 C CA . GLY A 1 119 ? -13.648 10.298 7.645 1.00 95.44 119 GLY A CA 1
ATOM 917 C C . GLY A 1 119 ? -14.758 9.325 8.064 1.00 95.44 119 GLY A C 1
ATOM 918 O O . GLY A 1 119 ? -15.603 8.993 7.227 1.00 95.44 119 GLY A O 1
ATOM 919 N N . LEU A 1 120 ? -14.794 8.914 9.336 1.00 97.12 120 LEU A N 1
ATOM 920 C CA . LEU A 1 120 ? -15.769 8.010 9.960 1.00 97.12 120 LEU A CA 1
ATOM 921 C C . LEU A 1 120 ? -17.093 8.732 10.281 1.00 97.12 120 LEU A C 1
ATOM 923 O O . LEU A 1 120 ? -17.607 8.706 11.402 1.00 97.12 120 LEU A O 1
ATOM 927 N N . THR A 1 121 ? -17.667 9.390 9.273 1.00 94.81 121 THR A N 1
ATOM 928 C CA . THR A 1 121 ? -18.882 10.218 9.382 1.00 94.81 121 THR A CA 1
ATOM 929 C C . THR A 1 121 ? -20.096 9.434 9.879 1.00 94.81 121 THR A C 1
ATOM 931 O O . THR A 1 121 ? -20.871 9.953 10.680 1.00 94.81 121 THR A O 1
ATOM 934 N N . ALA A 1 122 ? -20.234 8.167 9.481 1.00 95.69 122 ALA A N 1
ATOM 935 C CA . ALA A 1 122 ? -21.298 7.289 9.968 1.00 95.69 122 ALA A CA 1
ATOM 936 C C . ALA A 1 122 ? -21.217 7.050 11.487 1.00 95.69 122 ALA A C 1
ATOM 938 O O . ALA A 1 122 ? -22.246 6.943 12.149 1.00 95.69 122 ALA A O 1
ATOM 939 N N . ILE A 1 123 ? -20.008 7.003 12.054 1.00 97.38 123 ILE A N 1
ATOM 940 C CA . ILE A 1 123 ? -19.799 6.801 13.493 1.00 97.38 123 ILE A CA 1
ATOM 941 C C . ILE A 1 123 ? -20.111 8.074 14.271 1.00 97.38 123 ILE A C 1
ATOM 943 O O . ILE A 1 123 ? -20.760 8.008 15.314 1.00 97.38 123 ILE A O 1
ATOM 947 N N . LEU A 1 124 ? -19.721 9.235 13.739 1.00 97.12 124 LEU A N 1
ATOM 948 C CA . LEU A 1 124 ? -20.131 10.527 14.294 1.00 97.12 124 LEU A CA 1
ATOM 949 C C . LEU A 1 124 ? -21.661 10.634 14.361 1.00 97.12 124 LEU A C 1
ATOM 951 O O . LEU A 1 124 ? -22.198 10.946 15.421 1.00 97.12 124 LEU A O 1
ATOM 955 N N . ALA A 1 125 ? -22.358 10.283 13.277 1.00 97.44 125 ALA A N 1
ATOM 956 C CA . ALA A 1 125 ? -23.819 10.296 13.235 1.00 97.44 125 ALA A CA 1
ATOM 957 C C . ALA A 1 125 ? -24.450 9.307 14.234 1.00 97.44 125 ALA A C 1
ATOM 959 O O . ALA A 1 125 ? -25.411 9.654 14.916 1.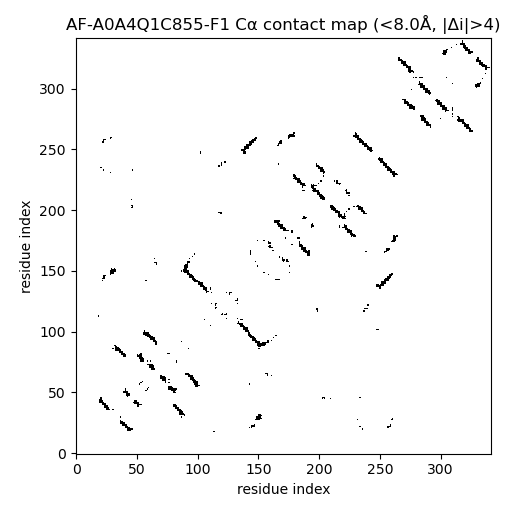00 97.44 125 ALA A O 1
ATOM 960 N N . GLN A 1 126 ? -23.899 8.094 14.371 1.00 97.44 126 GLN A N 1
ATOM 961 C CA . GLN A 1 126 ? -24.376 7.121 15.365 1.00 97.44 126 GLN A CA 1
ATOM 962 C C . GLN A 1 126 ? -24.219 7.640 16.799 1.00 97.44 126 GLN A C 1
ATOM 964 O O . GLN A 1 126 ? -25.135 7.496 17.607 1.00 97.44 126 GLN A O 1
ATOM 969 N N . ARG A 1 127 ? -23.084 8.273 17.118 1.00 97.25 127 ARG A N 1
ATOM 970 C CA . ARG A 1 127 ? -22.842 8.871 18.441 1.00 97.25 127 ARG A CA 1
ATOM 971 C C . ARG A 1 127 ? -23.787 10.027 18.728 1.00 97.25 127 ARG A C 1
ATOM 973 O O . ARG A 1 127 ? -24.271 10.151 19.848 1.00 97.25 127 ARG A O 1
ATOM 980 N N . GLU A 1 128 ? -24.052 10.869 17.736 1.00 97.81 128 GLU A N 1
ATOM 981 C CA . GLU A 1 128 ? -25.008 11.968 17.860 1.00 97.81 128 GLU A CA 1
ATOM 982 C C . GLU A 1 128 ? -26.422 11.444 18.135 1.00 97.81 128 GLU A C 1
ATOM 984 O O . GLU A 1 128 ? -27.039 11.841 19.122 1.00 97.81 128 GLU A O 1
ATOM 989 N N . GLN A 1 129 ? -26.890 10.478 17.340 1.00 97.62 129 GLN A N 1
ATOM 990 C CA . GLN A 1 129 ? -28.204 9.847 17.509 1.00 97.62 129 GLN A CA 1
ATOM 991 C C . GLN A 1 129 ? -28.360 9.149 18.866 1.00 97.62 129 GLN A C 1
ATOM 993 O O . GLN A 1 129 ? -29.450 9.145 19.434 1.00 97.62 129 GLN A O 1
ATOM 998 N N . ALA A 1 130 ? -27.276 8.582 19.399 1.00 96.00 130 ALA A N 1
ATOM 999 C CA . ALA A 1 130 ? -27.257 7.930 20.705 1.00 96.00 130 ALA A CA 1
ATOM 1000 C C . ALA A 1 130 ? -27.052 8.900 21.890 1.00 96.00 130 ALA A C 1
ATOM 1002 O O . ALA A 1 130 ? -27.068 8.462 23.038 1.00 96.00 130 ALA A O 1
ATOM 1003 N N . GLY A 1 131 ? -26.838 10.202 21.651 1.00 97.69 131 GLY A N 1
ATOM 1004 C CA . GLY A 1 131 ? -26.530 11.172 22.713 1.00 97.69 131 GLY A CA 1
ATOM 1005 C C . GLY A 1 131 ? -25.136 10.998 23.338 1.00 97.69 131 GLY A C 1
ATOM 1006 O O . GLY A 1 131 ? -24.856 11.519 24.414 1.00 97.69 131 GLY A O 1
ATOM 1007 N N . GLU A 1 132 ? -24.238 10.287 22.661 1.00 96.94 132 GLU A N 1
ATOM 1008 C CA . GLU A 1 132 ? -22.903 9.907 23.135 1.00 96.94 132 GLU A CA 1
ATOM 1009 C C . GLU A 1 132 ? -21.802 10.878 22.693 1.00 96.94 132 GLU A C 1
ATOM 1011 O O . GLU A 1 132 ? -20.619 10.645 22.924 1.00 96.94 132 GLU A O 1
ATOM 1016 N N . THR A 1 133 ? -22.154 11.991 22.049 1.00 96.81 133 THR A N 1
ATOM 1017 C CA . THR A 1 133 ? -21.166 12.952 21.520 1.00 96.81 133 THR A CA 1
ATOM 1018 C C . THR A 1 133 ? -20.186 13.436 22.594 1.00 96.81 133 THR A C 1
ATOM 1020 O O . THR A 1 133 ? -19.009 13.635 22.299 1.00 96.81 133 THR A O 1
ATOM 1023 N N . ASN A 1 134 ? -20.652 13.557 23.842 1.00 97.88 134 ASN A N 1
ATOM 1024 C CA . ASN A 1 134 ? -19.869 14.017 24.991 1.00 97.88 134 ASN A CA 1
ATOM 1025 C C . ASN A 1 134 ? -19.368 12.878 25.898 1.00 97.88 134 ASN A C 1
ATOM 1027 O O . ASN A 1 134 ? -18.867 13.147 26.987 1.00 97.88 134 ASN A O 1
ATOM 1031 N N . THR A 1 135 ? -19.497 11.613 25.487 1.00 97.25 135 THR A N 1
ATOM 1032 C CA . THR A 1 135 ? -18.946 10.472 26.232 1.00 97.25 135 THR A CA 1
ATOM 1033 C C . THR A 1 135 ? -17.580 10.067 25.668 1.00 97.25 135 THR A C 1
ATOM 1035 O O . THR A 1 135 ? -17.351 10.217 24.463 1.00 97.25 135 THR A O 1
ATOM 1038 N N . PRO A 1 136 ? -16.643 9.559 26.492 1.00 97.06 136 PRO A N 1
ATOM 1039 C CA . PRO A 1 136 ? -15.390 8.999 25.992 1.00 97.06 136 PRO A CA 1
ATOM 1040 C C . PRO A 1 136 ? -15.626 7.912 24.936 1.00 97.06 136 PRO A C 1
ATOM 1042 O O . PRO A 1 136 ? -16.592 7.157 25.017 1.00 97.06 136 PRO A O 1
ATOM 1045 N N . GLY A 1 137 ? -14.736 7.815 23.952 1.00 96.06 137 GLY A N 1
ATOM 1046 C CA . GLY A 1 137 ? -14.742 6.719 22.987 1.00 96.06 137 GLY A CA 1
ATOM 1047 C C . GLY A 1 137 ? -13.889 5.564 23.488 1.00 96.06 137 GLY A C 1
ATOM 1048 O O . GLY A 1 137 ? -12.668 5.711 23.575 1.00 96.06 137 GLY A O 1
ATOM 1049 N N . LYS A 1 138 ? -14.505 4.421 23.808 1.00 96.56 138 LYS A N 1
ATOM 1050 C CA . LYS A 1 138 ? -13.777 3.176 24.076 1.00 96.56 138 LYS A CA 1
ATOM 1051 C C . LYS A 1 138 ? -13.674 2.357 22.801 1.00 96.56 138 LYS A C 1
ATOM 1053 O O . LYS A 1 138 ? -14.684 1.950 22.230 1.00 96.56 138 LYS A O 1
ATOM 1058 N N . GLU A 1 139 ? -12.454 2.094 22.374 1.00 95.12 139 GLU A N 1
ATOM 1059 C CA . GLU A 1 139 ? -12.152 1.452 21.105 1.00 95.12 139 GLU A CA 1
ATOM 1060 C C . GLU A 1 139 ? -11.269 0.229 21.338 1.00 95.12 139 GLU A C 1
ATOM 1062 O O . GLU A 1 139 ? -10.243 0.305 22.018 1.00 95.12 139 GLU A O 1
ATOM 1067 N N . ARG A 1 140 ? -11.640 -0.895 20.724 1.00 96.88 140 ARG A N 1
ATOM 1068 C CA . ARG A 1 140 ? -10.701 -1.979 20.441 1.00 96.88 140 ARG A CA 1
ATOM 1069 C C . ARG A 1 140 ? -10.259 -1.875 18.987 1.00 96.88 140 ARG A C 1
ATOM 1071 O O . ARG A 1 140 ? -11.095 -1.852 18.091 1.00 96.88 140 ARG A O 1
ATOM 1078 N N . TYR A 1 141 ? -8.961 -1.808 18.735 1.00 96.81 141 TYR A N 1
ATOM 1079 C CA . TYR A 1 141 ? -8.423 -1.665 17.388 1.00 96.81 141 TYR A CA 1
ATOM 1080 C C . TYR A 1 141 ? -7.584 -2.873 16.981 1.00 96.81 141 TYR A C 1
ATOM 1082 O O . TYR A 1 141 ? -6.842 -3.446 17.785 1.00 96.81 141 TYR A O 1
ATOM 1090 N N . ILE A 1 142 ? -7.691 -3.241 15.708 1.00 97.88 142 ILE A N 1
ATOM 1091 C CA . ILE A 1 142 ? -6.918 -4.303 15.058 1.00 97.88 142 ILE A CA 1
ATOM 1092 C C . ILE A 1 142 ? -6.242 -3.700 13.830 1.00 97.88 142 ILE A C 1
ATOM 1094 O O . ILE A 1 142 ? -6.832 -2.882 13.127 1.00 97.88 142 ILE A O 1
ATOM 1098 N N . ARG A 1 143 ? -4.999 -4.096 13.561 1.00 98.00 143 ARG A N 1
ATOM 1099 C CA . ARG A 1 143 ? -4.243 -3.639 12.394 1.00 98.00 143 ARG A CA 1
ATOM 1100 C C . ARG A 1 143 ? -4.125 -4.767 11.376 1.00 98.00 143 ARG A C 1
ATOM 1102 O O . ARG A 1 143 ? -3.675 -5.852 11.731 1.00 98.00 143 ARG A O 1
ATOM 1109 N N . ASN A 1 144 ? -4.514 -4.482 10.137 1.00 98.75 144 ASN A N 1
ATOM 1110 C CA . ASN A 1 144 ? -4.418 -5.352 8.970 1.00 98.75 144 ASN A CA 1
ATOM 1111 C C . ASN A 1 144 ? -3.450 -4.703 7.972 1.00 98.75 144 ASN A C 1
ATOM 1113 O O . ASN A 1 144 ? -3.803 -3.777 7.240 1.00 98.75 144 ASN A O 1
ATOM 1117 N N . ILE A 1 145 ? -2.195 -5.141 7.994 1.00 98.44 145 ILE A N 1
ATOM 1118 C CA . ILE A 1 145 ? -1.091 -4.473 7.303 1.00 98.44 145 ILE A CA 1
ATOM 1119 C C . ILE A 1 145 ? -0.579 -5.358 6.177 1.00 98.44 145 ILE A C 1
ATOM 1121 O O . ILE A 1 145 ? -0.358 -6.549 6.383 1.00 98.44 145 ILE A O 1
ATOM 1125 N N . LYS A 1 146 ? -0.341 -4.774 5.001 1.00 98.50 146 LYS A N 1
ATOM 1126 C CA . LYS A 1 146 ? 0.333 -5.437 3.883 1.00 98.50 146 LYS A CA 1
ATOM 1127 C C . LYS A 1 146 ? 1.509 -4.621 3.379 1.00 98.50 146 LYS A C 1
ATOM 1129 O O . LYS A 1 146 ? 1.462 -3.396 3.345 1.00 98.50 146 LYS A O 1
ATOM 1134 N N . THR A 1 147 ? 2.543 -5.313 2.921 1.00 98.81 147 THR A N 1
ATOM 1135 C CA . THR A 1 147 ? 3.586 -4.720 2.083 1.00 98.81 147 THR A CA 1
ATOM 1136 C C . THR A 1 147 ? 3.831 -5.582 0.855 1.00 98.81 147 THR A C 1
ATOM 1138 O O . THR A 1 147 ? 3.826 -6.810 0.947 1.00 98.81 147 THR A O 1
ATOM 1141 N N . LEU A 1 148 ? 4.011 -4.947 -0.297 1.00 98.56 148 LEU A N 1
ATOM 1142 C CA . LEU A 1 148 ? 4.273 -5.595 -1.575 1.00 98.56 148 LEU A CA 1
ATOM 1143 C C . LEU A 1 148 ? 5.694 -5.271 -2.025 1.00 98.56 148 LEU A C 1
ATOM 1145 O O . LEU A 1 148 ? 6.060 -4.104 -2.139 1.00 98.56 148 LEU A O 1
ATOM 1149 N N . LEU A 1 149 ? 6.471 -6.307 -2.329 1.00 97.94 149 LEU A N 1
ATOM 1150 C CA . LEU A 1 149 ? 7.825 -6.213 -2.864 1.00 97.94 149 LEU A CA 1
ATOM 1151 C C . LEU A 1 149 ? 7.905 -6.881 -4.239 1.00 97.94 149 LEU A C 1
ATOM 1153 O O . LEU A 1 149 ? 7.183 -7.837 -4.528 1.00 97.94 149 LEU A O 1
ATOM 1157 N N . MET A 1 150 ? 8.827 -6.409 -5.072 1.00 95.88 150 MET A N 1
ATOM 1158 C CA . MET A 1 150 ? 9.118 -6.971 -6.389 1.00 95.88 150 MET A CA 1
ATOM 1159 C C . MET A 1 150 ? 10.569 -7.453 -6.441 1.00 95.88 150 MET A C 1
ATOM 1161 O O . MET A 1 150 ? 11.495 -6.666 -6.623 1.00 95.88 150 MET A O 1
ATOM 1165 N N . ALA A 1 151 ? 10.781 -8.758 -6.314 1.00 95.38 151 ALA A N 1
ATOM 1166 C CA . ALA A 1 151 ? 12.108 -9.345 -6.386 1.00 95.38 151 ALA A CA 1
ATOM 1167 C C . ALA A 1 151 ? 12.548 -9.558 -7.845 1.00 95.38 151 ALA A C 1
ATOM 1169 O O . ALA A 1 151 ? 11.826 -10.128 -8.664 1.00 95.38 151 ALA A O 1
ATOM 1170 N N . GLY A 1 152 ? 13.764 -9.126 -8.181 1.00 90.25 152 GLY A N 1
ATOM 1171 C CA . GLY A 1 152 ? 14.396 -9.405 -9.475 1.00 90.25 152 GLY A CA 1
ATOM 1172 C C . GLY A 1 152 ? 13.736 -8.736 -10.684 1.00 90.25 152 GLY A C 1
ATOM 1173 O O . GLY A 1 152 ? 13.877 -9.241 -11.796 1.00 90.25 152 GLY A O 1
ATOM 1174 N N . GLY A 1 153 ? 13.002 -7.634 -10.486 1.00 84.06 153 GLY A N 1
ATOM 1175 C CA . GLY A 1 153 ? 12.393 -6.855 -11.576 1.00 84.06 153 GLY A CA 1
ATOM 1176 C C . GLY A 1 153 ? 11.311 -7.599 -12.366 1.00 84.06 153 GLY A C 1
ATOM 1177 O O . GLY A 1 153 ? 10.983 -7.206 -13.485 1.00 84.06 153 GLY A O 1
ATOM 1178 N N . ARG A 1 154 ? 10.778 -8.691 -11.810 1.00 87.12 154 ARG A N 1
ATOM 1179 C CA . ARG A 1 154 ? 9.677 -9.465 -12.385 1.00 87.12 154 ARG A CA 1
ATOM 1180 C C . ARG A 1 154 ? 8.468 -9.346 -11.476 1.00 87.12 154 ARG A C 1
ATOM 1182 O O . ARG A 1 154 ? 8.604 -9.426 -10.261 1.00 87.12 154 ARG A O 1
ATOM 1189 N N . SER A 1 155 ? 7.295 -9.197 -12.075 1.00 92.12 155 SER A N 1
ATOM 1190 C CA . SER A 1 155 ? 6.026 -9.237 -11.358 1.00 92.12 155 SER A CA 1
ATOM 1191 C C . SER A 1 155 ? 5.168 -10.393 -11.860 1.00 92.12 155 SER A C 1
ATOM 1193 O O . SER A 1 155 ? 5.298 -10.827 -13.005 1.00 92.12 155 SER A O 1
ATOM 1195 N N . ASP A 1 156 ? 4.312 -10.887 -10.977 1.00 95.25 156 ASP A N 1
ATOM 1196 C CA . ASP A 1 156 ? 3.347 -11.955 -11.203 1.00 95.25 156 ASP A CA 1
ATOM 1197 C C . ASP A 1 156 ? 2.069 -11.660 -10.410 1.00 95.25 156 ASP A C 1
ATOM 1199 O O . ASP A 1 156 ? 2.035 -10.738 -9.601 1.00 95.25 156 ASP A O 1
ATOM 1203 N N . ASP A 1 157 ? 1.027 -12.460 -10.602 1.00 97.44 157 ASP A N 1
ATOM 1204 C CA . ASP A 1 157 ? -0.307 -12.232 -10.040 1.00 97.44 157 ASP A CA 1
ATOM 1205 C C . ASP A 1 157 ? -0.402 -12.222 -8.499 1.00 97.44 157 ASP A C 1
ATOM 1207 O O . ASP A 1 157 ? -1.471 -11.928 -7.961 1.00 97.44 157 ASP A O 1
ATOM 1211 N N . THR A 1 158 ? 0.688 -12.453 -7.759 1.00 98.25 158 THR A N 1
ATOM 1212 C CA . THR A 1 158 ? 0.712 -12.274 -6.299 1.00 98.25 158 THR A CA 1
ATOM 1213 C C . THR A 1 158 ? 0.372 -10.832 -5.891 1.00 98.25 158 THR A C 1
ATOM 1215 O O . THR A 1 158 ? -0.162 -10.627 -4.803 1.00 98.25 158 THR A O 1
ATOM 1218 N N . TRP A 1 159 ? 0.591 -9.820 -6.750 1.00 97.75 159 TRP A N 1
ATOM 1219 C CA . TRP A 1 159 ? 0.256 -8.417 -6.428 1.00 97.75 159 TRP A CA 1
ATOM 1220 C C . TRP A 1 159 ? -1.233 -8.189 -6.108 1.00 97.75 159 TRP A C 1
ATOM 1222 O O . TRP A 1 159 ? -1.550 -7.249 -5.381 1.00 97.75 159 TRP A O 1
ATOM 1232 N N . LYS A 1 160 ? -2.132 -9.051 -6.604 1.00 98.00 160 LYS A N 1
ATOM 1233 C CA . LYS A 1 160 ? -3.592 -9.004 -6.374 1.00 98.00 160 LYS A CA 1
ATOM 1234 C C . LYS A 1 160 ? -4.100 -10.103 -5.438 1.00 98.00 160 LYS A C 1
ATOM 1236 O O . LYS A 1 160 ? -5.300 -10.379 -5.405 1.00 98.00 160 LYS A O 1
ATOM 1241 N N . VAL A 1 161 ? -3.213 -10.777 -4.700 1.00 98.06 161 VAL A N 1
ATOM 1242 C CA . VAL A 1 161 ? -3.635 -11.841 -3.783 1.00 98.06 161 VAL A CA 1
ATOM 1243 C C . VAL A 1 161 ? -4.549 -11.280 -2.690 1.00 98.06 161 VAL A C 1
ATOM 1245 O O . VAL A 1 161 ? -4.255 -10.246 -2.082 1.00 98.06 161 VAL A O 1
ATOM 1248 N N . ARG A 1 162 ? -5.652 -11.991 -2.429 1.00 98.06 162 ARG A N 1
ATOM 1249 C CA . ARG A 1 162 ? -6.496 -11.764 -1.253 1.00 98.06 162 ARG A CA 1
ATOM 1250 C C . ARG A 1 162 ? -5.944 -12.573 -0.091 1.00 98.06 162 ARG A C 1
ATOM 1252 O O . ARG A 1 162 ? -5.898 -13.800 -0.156 1.00 98.06 162 ARG A O 1
ATOM 1259 N N . THR A 1 163 ? -5.507 -11.891 0.954 1.00 98.00 163 THR A N 1
ATOM 1260 C CA . THR A 1 163 ? -4.898 -12.493 2.147 1.00 98.00 163 THR A CA 1
ATOM 1261 C C . THR A 1 163 ? -5.954 -12.986 3.134 1.00 98.00 163 THR A C 1
ATOM 1263 O O . THR A 1 163 ? -5.646 -13.784 4.019 1.00 98.00 163 THR A O 1
ATOM 1266 N N . GLY A 1 164 ? -7.205 -12.536 2.971 1.00 97.44 164 GLY A N 1
ATOM 1267 C CA . GLY A 1 164 ? -8.309 -12.852 3.876 1.00 97.44 164 GLY A CA 1
ATOM 1268 C C . GLY A 1 164 ? -8.334 -11.967 5.122 1.00 97.44 164 GLY A C 1
ATOM 1269 O O . GLY A 1 164 ? -9.053 -12.274 6.072 1.00 97.44 164 GLY A O 1
ATOM 1270 N N . GLN A 1 165 ? -7.557 -10.880 5.132 1.00 98.56 165 GLN A N 1
ATOM 1271 C CA . GLN A 1 165 ? -7.613 -9.879 6.192 1.00 98.56 165 GLN A CA 1
ATOM 1272 C C . GLN A 1 165 ? -9.009 -9.263 6.296 1.00 98.56 165 GLN A C 1
ATOM 1274 O O . GLN A 1 165 ? -9.726 -9.103 5.307 1.00 98.56 165 GLN A O 1
ATOM 1279 N N . ARG A 1 166 ? -9.412 -8.921 7.524 1.00 98.25 166 ARG A N 1
ATOM 1280 C CA . ARG A 1 166 ? -10.780 -8.461 7.784 1.00 98.25 166 ARG A CA 1
ATOM 1281 C C . ARG A 1 166 ? -11.048 -7.077 7.202 1.00 98.25 166 ARG A C 1
ATOM 1283 O O . ARG A 1 166 ? -12.161 -6.853 6.750 1.00 98.25 166 ARG A O 1
ATOM 1290 N N . LEU A 1 167 ? -10.060 -6.187 7.190 1.00 98.75 167 LEU A N 1
ATOM 1291 C CA . LEU A 1 167 ? -10.060 -4.985 6.362 1.00 98.75 167 LEU A CA 1
ATOM 1292 C C . LEU A 1 167 ? -8.884 -5.092 5.395 1.00 98.75 167 LEU A C 1
ATOM 1294 O O . LEU A 1 167 ? -7.737 -5.184 5.828 1.00 98.75 167 LEU A O 1
ATOM 1298 N N . GLU A 1 168 ? -9.159 -5.137 4.096 1.00 98.69 168 GLU A N 1
ATOM 1299 C CA . GLU A 1 168 ? -8.152 -5.501 3.103 1.00 98.69 168 GLU A CA 1
ATOM 1300 C C . GLU A 1 168 ? -8.184 -4.579 1.881 1.00 98.69 168 GLU A C 1
ATOM 1302 O O . GLU A 1 168 ? -9.181 -4.512 1.169 1.00 98.69 168 GLU A O 1
ATOM 1307 N N . LEU A 1 169 ? -7.055 -3.922 1.600 1.00 98.75 169 LEU A N 1
ATOM 1308 C CA . LEU A 1 169 ? -6.807 -3.211 0.344 1.00 98.75 169 LEU A CA 1
ATOM 1309 C C . LEU A 1 169 ? -6.164 -4.160 -0.671 1.00 98.75 169 LEU A C 1
ATOM 1311 O O . LEU A 1 169 ? -5.082 -4.693 -0.420 1.00 98.75 169 LEU A O 1
ATOM 1315 N N . VAL A 1 170 ? -6.795 -4.369 -1.823 1.00 98.69 170 VAL A N 1
ATOM 1316 C CA . VAL A 1 170 ? -6.282 -5.229 -2.901 1.00 98.69 170 VAL A CA 1
ATOM 1317 C C . VAL A 1 170 ? -6.074 -4.384 -4.156 1.00 98.69 170 VAL A C 1
ATOM 1319 O O . VAL A 1 170 ? -7.031 -3.756 -4.609 1.00 98.69 170 VAL A O 1
ATOM 1322 N N . PRO A 1 171 ? -4.866 -4.332 -4.740 1.00 98.56 171 PRO A N 1
ATOM 1323 C CA . PRO A 1 171 ? -4.675 -3.648 -6.010 1.00 98.56 171 PRO A CA 1
ATOM 1324 C C . PRO A 1 171 ? -5.495 -4.285 -7.134 1.00 98.56 171 PRO A C 1
ATOM 1326 O O . PRO A 1 171 ? -5.591 -5.508 -7.232 1.00 98.56 171 PRO A O 1
ATOM 1329 N N . LEU A 1 172 ? -6.059 -3.439 -7.994 1.00 98.44 172 LEU A N 1
ATOM 1330 C CA . LEU A 1 172 ? -6.704 -3.826 -9.251 1.00 98.44 172 LEU A CA 1
ATOM 1331 C C . LEU A 1 172 ? -5.788 -3.594 -10.457 1.00 98.44 172 LEU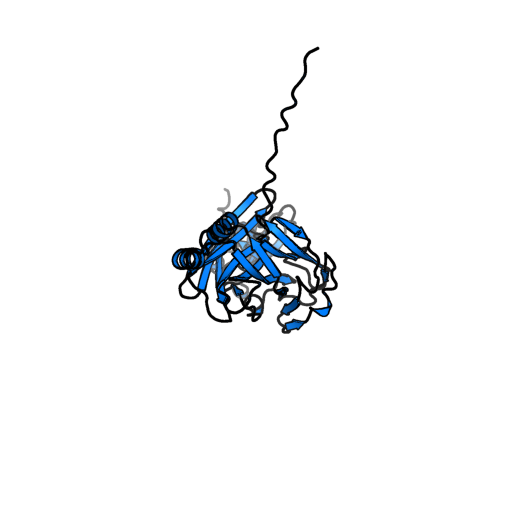 A C 1
ATOM 1333 O O . LEU A 1 172 ? -5.928 -4.274 -11.470 1.00 98.44 172 LEU A O 1
ATOM 1337 N N . ASP A 1 173 ? -4.827 -2.679 -10.324 1.00 97.62 173 ASP A N 1
ATOM 1338 C CA . ASP A 1 173 ? -3.715 -2.512 -11.256 1.00 97.62 173 ASP A CA 1
ATOM 1339 C C . ASP A 1 173 ? -2.409 -2.944 -10.578 1.00 97.62 173 ASP A C 1
ATOM 1341 O O . ASP A 1 173 ? -2.242 -2.784 -9.368 1.00 97.62 173 ASP A O 1
ATOM 1345 N N . ASN A 1 174 ? -1.468 -3.482 -11.354 1.00 96.12 174 ASN A N 1
ATOM 1346 C CA . ASN A 1 174 ? -0.176 -3.908 -10.826 1.00 96.12 174 ASN A CA 1
ATOM 1347 C C . ASN A 1 174 ? 0.678 -2.681 -10.446 1.00 96.12 174 ASN A C 1
ATOM 1349 O O . ASN A 1 174 ? 1.077 -1.931 -11.344 1.00 96.12 174 ASN A O 1
ATOM 1353 N N . PRO A 1 175 ? 1.048 -2.484 -9.163 1.00 95.06 175 PRO A N 1
ATOM 1354 C CA . PRO A 1 175 ? 1.859 -1.334 -8.761 1.00 95.06 175 PRO A CA 1
ATOM 1355 C C . PRO A 1 175 ? 3.214 -1.249 -9.479 1.00 95.06 175 PRO A C 1
ATOM 1357 O O . PRO A 1 175 ? 3.726 -0.153 -9.693 1.00 95.06 175 PRO A O 1
ATOM 1360 N N . ALA A 1 176 ? 3.772 -2.387 -9.913 1.00 91.00 176 ALA A N 1
ATOM 1361 C CA . ALA A 1 176 ? 5.038 -2.443 -10.643 1.00 91.00 176 ALA A CA 1
ATOM 1362 C C . ALA A 1 176 ? 4.955 -1.885 -12.075 1.00 91.00 176 ALA A C 1
ATOM 1364 O O . ALA A 1 176 ? 5.989 -1.626 -12.686 1.00 91.00 176 ALA A O 1
ATOM 1365 N N . THR A 1 177 ? 3.751 -1.716 -12.629 1.00 90.44 177 THR A N 1
ATOM 1366 C CA . THR A 1 177 ? 3.549 -1.157 -13.976 1.00 90.44 177 THR A CA 1
ATOM 1367 C C . THR A 1 177 ? 3.063 0.288 -13.957 1.00 90.44 177 THR A C 1
ATOM 1369 O O . THR A 1 177 ? 2.988 0.918 -15.011 1.00 90.44 177 THR A O 1
ATOM 1372 N N . VAL A 1 178 ? 2.728 0.822 -12.780 1.00 92.81 178 VAL A N 1
ATOM 1373 C CA . VAL A 1 178 ? 2.336 2.225 -12.631 1.00 92.81 178 VAL A CA 1
ATOM 1374 C C . VAL A 1 178 ? 3.562 3.104 -12.873 1.00 92.81 178 VAL A C 1
ATOM 1376 O O . VAL A 1 178 ? 4.666 2.796 -12.431 1.00 92.81 178 VAL A O 1
ATOM 1379 N N . GLN A 1 179 ? 3.376 4.197 -13.604 1.00 90.81 179 GLN A N 1
ATOM 1380 C CA . GLN A 1 179 ? 4.394 5.231 -13.780 1.00 90.81 179 GLN A CA 1
ATOM 1381 C C . GLN A 1 179 ? 4.014 6.471 -12.971 1.00 90.81 179 GLN A C 1
ATOM 1383 O O . GLN A 1 179 ? 2.832 6.650 -12.670 1.00 90.81 179 GLN A O 1
ATOM 1388 N N . PRO A 1 180 ? 4.967 7.356 -12.636 1.00 93.56 180 PRO A N 1
ATOM 1389 C CA . PRO A 1 180 ? 4.640 8.658 -12.064 1.00 93.56 180 PRO A CA 1
ATOM 1390 C C . PRO A 1 180 ? 3.605 9.406 -12.921 1.00 93.56 180 PRO A C 1
ATOM 1392 O O . PRO A 1 180 ? 3.768 9.536 -14.131 1.00 93.56 180 PRO A O 1
ATOM 1395 N N . GLY A 1 181 ? 2.529 9.873 -12.290 1.00 94.00 181 GLY A N 1
ATOM 1396 C CA . GLY A 1 181 ? 1.364 10.484 -12.937 1.00 94.00 181 GLY A CA 1
ATOM 1397 C C . GLY A 1 181 ? 0.312 9.483 -13.433 1.00 94.00 181 GLY A C 1
ATOM 1398 O O . GLY A 1 181 ? -0.756 9.902 -13.867 1.00 94.00 181 GLY A O 1
ATOM 1399 N N . GLY A 1 182 ? 0.586 8.180 -13.359 1.00 92.88 182 GLY A N 1
ATOM 1400 C CA . GLY A 1 182 ? -0.359 7.118 -13.688 1.00 92.88 182 GLY A CA 1
ATOM 1401 C C . GLY A 1 182 ? -1.364 6.847 -12.570 1.00 92.88 182 GLY A C 1
ATOM 1402 O O . GLY A 1 182 ? -1.189 7.270 -11.424 1.00 92.88 182 GLY A O 1
ATOM 1403 N N . THR A 1 183 ? -2.420 6.111 -12.912 1.00 97.44 183 THR A N 1
ATOM 1404 C CA . THR A 1 183 ? -3.470 5.714 -11.971 1.00 97.44 183 THR A CA 1
ATOM 1405 C C . THR A 1 183 ? -3.209 4.315 -11.414 1.00 97.44 183 THR A C 1
ATOM 1407 O O . THR A 1 183 ? -2.952 3.384 -12.172 1.00 97.44 183 THR A O 1
ATOM 1410 N N . LEU A 1 184 ? -3.317 4.169 -10.093 1.00 98.50 184 LEU A N 1
ATOM 1411 C CA . LEU A 1 184 ? -3.432 2.890 -9.398 1.00 98.50 184 LEU A CA 1
ATOM 1412 C C . LEU A 1 184 ? -4.851 2.755 -8.849 1.00 98.50 184 LEU A C 1
ATOM 1414 O O . LEU A 1 184 ? -5.263 3.549 -7.998 1.00 98.50 184 LEU A O 1
ATOM 1418 N N . ARG A 1 185 ? -5.584 1.735 -9.289 1.00 98.75 185 ARG A N 1
ATOM 1419 C CA . ARG A 1 185 ? -6.855 1.348 -8.677 1.00 98.75 185 ARG A CA 1
ATOM 1420 C C . ARG A 1 185 ? -6.638 0.278 -7.620 1.00 98.75 185 ARG A C 1
ATOM 1422 O O . ARG A 1 185 ? -5.822 -0.632 -7.783 1.00 98.75 185 ARG A O 1
ATOM 1429 N N . VAL A 1 186 ? -7.415 0.369 -6.552 1.00 98.81 186 VAL A N 1
ATOM 1430 C CA . VAL A 1 186 ? -7.503 -0.628 -5.485 1.00 98.81 186 VAL A CA 1
ATOM 1431 C C . VAL A 1 186 ? -8.964 -0.889 -5.149 1.00 98.81 186 VAL A C 1
ATOM 1433 O O . VAL A 1 186 ? -9.811 -0.022 -5.345 1.00 98.81 186 VAL A O 1
ATOM 1436 N N . GLN A 1 187 ? -9.250 -2.063 -4.603 1.00 98.88 187 GLN A N 1
ATOM 1437 C CA . GLN A 1 187 ? -10.539 -2.403 -4.023 1.00 98.88 187 GLN A CA 1
ATOM 1438 C C . GLN A 1 187 ? -10.372 -2.656 -2.526 1.00 98.88 187 GLN A C 1
ATOM 1440 O O . GLN A 1 187 ? -9.479 -3.395 -2.104 1.00 98.88 187 GLN A O 1
ATOM 1445 N N . LEU A 1 188 ? -11.221 -2.020 -1.727 1.00 98.88 188 LEU A N 1
ATOM 1446 C CA . LEU A 1 188 ? -11.292 -2.201 -0.288 1.00 98.88 188 LEU A CA 1
ATOM 1447 C C . LEU A 1 188 ? -12.353 -3.242 0.046 1.00 98.88 188 LEU A C 1
ATOM 1449 O O . LEU A 1 188 ? -13.495 -3.148 -0.405 1.00 98.88 188 LEU A O 1
ATOM 1453 N N . PHE A 1 189 ? -11.984 -4.196 0.890 1.00 98.81 189 PHE A N 1
ATOM 1454 C CA . PHE A 1 189 ? -12.887 -5.204 1.419 1.00 98.81 189 PHE A CA 1
ATOM 1455 C C . PHE A 1 189 ? -12.998 -5.102 2.934 1.00 98.81 189 PHE A C 1
ATOM 1457 O O . PHE A 1 189 ? -11.989 -4.942 3.617 1.00 98.81 189 PHE A O 1
ATOM 1464 N N . PHE A 1 190 ? -14.206 -5.295 3.454 1.00 98.44 190 PHE A N 1
ATOM 1465 C CA . PHE A 1 190 ? -14.476 -5.567 4.859 1.00 98.44 190 PHE A CA 1
ATOM 1466 C C . PHE A 1 190 ? -15.164 -6.926 5.001 1.00 98.44 190 PHE A C 1
ATOM 1468 O O . PHE A 1 190 ? -16.167 -7.198 4.346 1.00 98.44 190 PHE A O 1
ATOM 1475 N N . ALA A 1 191 ? -14.593 -7.806 5.826 1.00 97.00 191 ALA A N 1
ATOM 1476 C CA . ALA A 1 191 ? -15.048 -9.183 6.022 1.00 97.00 191 ALA A CA 1
ATOM 1477 C C . ALA A 1 191 ?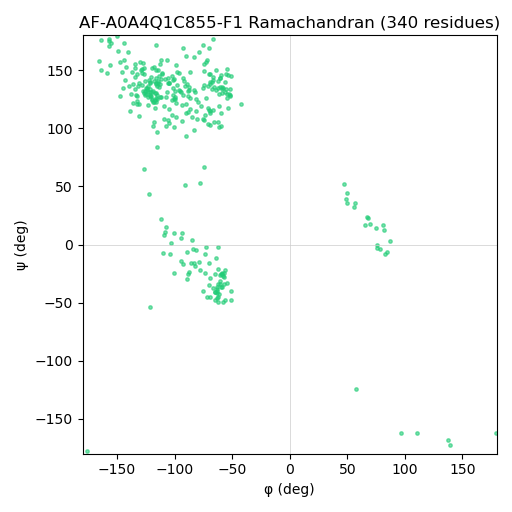 -15.281 -9.931 4.691 1.00 97.00 191 ALA A C 1
ATOM 1479 O O . ALA A 1 191 ? -16.239 -10.682 4.522 1.00 97.00 191 ALA A O 1
ATOM 1480 N N . GLY A 1 192 ? -14.400 -9.694 3.717 1.00 97.62 192 GLY A N 1
ATOM 1481 C CA . GLY A 1 192 ? -14.464 -10.319 2.402 1.00 97.62 192 GLY A CA 1
ATOM 1482 C C . GLY A 1 192 ? -15.415 -9.656 1.396 1.00 97.62 192 GLY A C 1
ATOM 1483 O O . GLY A 1 192 ? -15.339 -10.024 0.222 1.00 97.62 192 GLY A O 1
ATOM 1484 N N . GLN A 1 193 ? -16.232 -8.679 1.802 1.00 98.38 193 GLN A N 1
ATOM 1485 C CA . GLN A 1 193 ? -17.177 -7.951 0.943 1.00 98.38 193 GLN A CA 1
ATOM 1486 C C . GLN A 1 193 ? -16.637 -6.569 0.560 1.00 98.38 193 GLN A C 1
ATOM 1488 O O . GLN A 1 193 ? -15.965 -5.956 1.389 1.00 98.38 193 GLN A O 1
ATOM 1493 N N . PRO A 1 194 ? -16.895 -6.055 -0.655 1.00 98.50 194 PRO A N 1
ATOM 1494 C CA . PRO A 1 194 ? -16.480 -4.703 -1.013 1.00 98.50 194 PRO A CA 1
ATOM 1495 C C . PRO A 1 194 ? -17.056 -3.648 -0.061 1.00 98.50 194 PRO A C 1
ATOM 1497 O O . PRO A 1 194 ? -18.240 -3.692 0.271 1.00 98.50 194 PRO A O 1
ATOM 1500 N N . LEU A 1 195 ? -16.220 -2.703 0.377 1.00 98.44 195 LEU A N 1
ATOM 1501 C CA . LEU A 1 195 ? -16.597 -1.661 1.330 1.00 98.44 195 LEU A CA 1
ATOM 1502 C C . LEU A 1 195 ? -16.679 -0.296 0.636 1.00 98.44 195 LEU A C 1
ATOM 1504 O O . LEU A 1 195 ? -15.656 0.292 0.280 1.00 98.44 195 LEU A O 1
ATOM 1508 N N . ALA A 1 196 ? -17.901 0.199 0.464 1.00 98.25 196 ALA A N 1
ATOM 1509 C CA . ALA A 1 196 ? -18.196 1.491 -0.148 1.00 98.25 196 ALA A CA 1
ATOM 1510 C C . ALA A 1 196 ? -18.091 2.667 0.836 1.00 98.25 196 ALA A C 1
ATOM 1512 O O . ALA A 1 196 ? -18.165 2.469 2.047 1.00 98.25 196 ALA A O 1
ATOM 1513 N N . ASP A 1 197 ? -17.956 3.882 0.292 1.00 97.69 197 ASP A N 1
ATOM 1514 C CA . ASP A 1 197 ? -17.929 5.159 1.023 1.00 97.69 197 ASP A CA 1
ATOM 1515 C C . ASP A 1 197 ? -16.958 5.187 2.220 1.00 97.69 197 ASP A C 1
ATOM 1517 O O . ASP A 1 197 ? -17.198 5.814 3.253 1.00 97.69 197 ASP A O 1
ATOM 1521 N N . ASN A 1 198 ? -15.820 4.510 2.084 1.00 98.38 198 ASN A N 1
ATOM 1522 C CA . ASN A 1 198 ? -14.765 4.524 3.087 1.00 98.38 198 ASN A CA 1
ATOM 1523 C C . ASN A 1 198 ? -13.599 5.381 2.596 1.00 98.38 198 ASN A C 1
ATOM 1525 O O . ASN A 1 198 ? -13.230 5.330 1.420 1.00 98.38 198 ASN A O 1
ATOM 1529 N N . LEU A 1 199 ? -13.010 6.173 3.490 1.00 98.62 199 LEU A N 1
ATOM 1530 C CA . LEU A 1 199 ? -11.844 6.983 3.160 1.00 98.62 199 LEU A CA 1
ATOM 1531 C C . LEU A 1 199 ? -10.611 6.085 3.014 1.00 98.62 199 LEU A C 1
ATOM 1533 O O . LEU A 1 199 ? -10.271 5.329 3.925 1.00 98.62 199 LEU A O 1
ATOM 1537 N N . VAL A 1 200 ? -9.922 6.192 1.883 1.00 98.75 200 VAL A N 1
ATOM 1538 C CA . VAL A 1 200 ? -8.601 5.610 1.653 1.00 98.75 200 VAL A CA 1
ATOM 1539 C C . VAL A 1 200 ? -7.651 6.746 1.301 1.00 98.75 200 VAL A C 1
ATOM 1541 O O . VAL A 1 200 ? -7.918 7.547 0.404 1.00 98.75 200 VAL A O 1
ATOM 1544 N N . ARG A 1 201 ? -6.531 6.815 2.011 1.00 98.62 201 ARG A N 1
ATOM 1545 C CA . ARG A 1 201 ? -5.538 7.875 1.870 1.00 98.62 201 ARG A CA 1
ATOM 1546 C C . ARG A 1 201 ? -4.231 7.307 1.348 1.00 98.62 201 ARG A C 1
ATOM 1548 O O . ARG A 1 201 ? -3.712 6.345 1.909 1.00 98.62 201 ARG A O 1
ATOM 1555 N N . ALA A 1 202 ? -3.699 7.903 0.288 1.00 98.62 202 ALA A N 1
ATOM 1556 C CA . ALA A 1 202 ? -2.375 7.605 -0.231 1.00 98.62 202 ALA A CA 1
ATOM 1557 C C . ALA A 1 202 ? -1.352 8.601 0.309 1.00 98.62 202 ALA A C 1
ATOM 1559 O O . ALA A 1 202 ? -1.564 9.810 0.244 1.00 98.62 202 ALA A O 1
ATOM 1560 N N . TRP A 1 203 ? -0.222 8.085 0.777 1.00 98.38 203 TRP A N 1
ATOM 1561 C CA . TRP A 1 203 ? 0.872 8.847 1.354 1.00 98.38 203 TRP A CA 1
ATOM 1562 C C . TRP A 1 203 ? 2.165 8.560 0.605 1.00 98.38 203 TRP A C 1
ATOM 1564 O O . TRP A 1 203 ? 2.519 7.404 0.366 1.00 98.38 203 TRP A O 1
ATOM 1574 N N . HIS A 1 204 ? 2.902 9.618 0.298 1.00 97.56 204 HIS A N 1
ATOM 1575 C CA . HIS A 1 204 ? 4.250 9.541 -0.242 1.00 97.56 204 HIS A CA 1
ATOM 1576 C C . HIS A 1 204 ? 5.122 10.610 0.392 1.00 97.56 204 HIS A C 1
ATOM 1578 O O . HIS A 1 204 ? 4.712 11.764 0.521 1.00 97.56 204 HIS A O 1
ATOM 1584 N N . ARG A 1 205 ? 6.346 10.232 0.757 1.00 94.75 205 ARG A N 1
ATOM 1585 C CA . ARG A 1 205 ? 7.314 11.141 1.358 1.00 94.75 205 ARG A CA 1
ATOM 1586 C C . ARG A 1 205 ? 8.665 10.990 0.676 1.00 94.75 205 ARG A C 1
ATOM 1588 O O . ARG A 1 205 ? 9.196 9.887 0.595 1.00 94.75 205 ARG A O 1
ATOM 1595 N N . THR A 1 206 ? 9.231 12.109 0.235 1.00 90.75 206 THR A N 1
ATOM 1596 C CA . THR A 1 206 ? 10.605 12.188 -0.276 1.00 90.75 206 THR A CA 1
ATOM 1597 C C . THR A 1 206 ? 11.307 13.356 0.408 1.00 90.75 206 THR A C 1
ATOM 1599 O O . THR A 1 206 ? 10.952 14.514 0.183 1.00 90.75 206 THR A O 1
ATOM 1602 N N . GLY A 1 207 ? 12.283 13.060 1.273 1.00 89.12 207 GLY A N 1
ATOM 1603 C CA . GLY A 1 207 ? 12.863 14.064 2.171 1.00 89.12 207 GLY A CA 1
ATOM 1604 C C . GLY A 1 207 ? 11.776 14.688 3.050 1.00 89.12 207 GLY A C 1
ATOM 1605 O O . GLY A 1 207 ? 11.015 13.965 3.696 1.00 89.12 207 GLY A O 1
ATOM 1606 N N . ASP A 1 208 ? 11.665 16.016 3.017 1.00 89.00 208 ASP A N 1
ATOM 1607 C CA . ASP A 1 208 ? 10.643 16.778 3.749 1.00 89.00 208 ASP A CA 1
ATOM 1608 C C . ASP A 1 208 ? 9.341 16.988 2.963 1.00 89.00 208 ASP A C 1
ATOM 1610 O O . ASP A 1 208 ? 8.356 17.488 3.506 1.00 89.00 208 ASP A O 1
ATOM 1614 N N . LYS A 1 209 ? 9.298 16.594 1.684 1.00 94.69 209 LYS A N 1
ATOM 1615 C CA . LYS A 1 209 ? 8.096 16.736 0.862 1.00 94.69 209 LYS A CA 1
ATOM 1616 C C . LYS A 1 209 ? 7.134 15.585 1.139 1.00 94.69 209 LYS A C 1
ATOM 1618 O O . LYS A 1 209 ? 7.424 14.439 0.795 1.00 94.69 209 LYS A O 1
ATOM 1623 N N . LEU A 1 210 ? 5.970 15.919 1.689 1.00 96.44 210 LEU A N 1
ATOM 1624 C CA . LEU A 1 210 ? 4.830 15.022 1.855 1.00 96.44 210 LEU A CA 1
ATOM 1625 C C . LEU A 1 210 ? 3.819 15.226 0.720 1.00 96.44 210 LEU A C 1
ATOM 1627 O O . LEU A 1 210 ? 3.522 16.352 0.328 1.00 96.44 210 LEU A O 1
ATOM 1631 N N . THR A 1 211 ? 3.285 14.134 0.190 1.00 97.56 211 THR A N 1
ATOM 1632 C CA . THR A 1 211 ? 2.140 14.109 -0.724 1.00 97.56 211 THR A CA 1
ATOM 1633 C C . THR A 1 211 ? 1.066 13.223 -0.113 1.00 97.56 211 THR A C 1
ATOM 1635 O O . THR A 1 211 ? 1.352 12.083 0.252 1.00 97.56 211 THR A O 1
ATOM 1638 N N . VAL A 1 212 ? -0.149 13.760 -0.005 1.00 98.00 212 VAL A N 1
ATOM 1639 C CA . VAL A 1 212 ? -1.322 13.071 0.542 1.00 98.00 212 VAL A CA 1
ATOM 1640 C C . VAL A 1 212 ? -2.461 13.184 -0.461 1.00 98.00 212 VAL A C 1
ATOM 1642 O O . VAL A 1 212 ? -2.700 14.270 -0.990 1.00 98.00 212 VAL A O 1
ATOM 1645 N N . ILE A 1 213 ? -3.128 12.070 -0.753 1.00 98.50 213 ILE A N 1
ATOM 1646 C CA . ILE A 1 213 ? -4.264 12.016 -1.678 1.00 98.50 213 ILE A CA 1
ATOM 1647 C C . ILE A 1 213 ? -5.386 11.227 -1.011 1.00 98.50 213 ILE A C 1
ATOM 1649 O O . ILE A 1 213 ? -5.210 10.050 -0.706 1.00 98.50 213 ILE A O 1
ATOM 1653 N N . ASP A 1 214 ? -6.540 11.864 -0.840 1.00 98.38 214 ASP A N 1
ATOM 1654 C CA . ASP A 1 214 ? -7.721 11.273 -0.212 1.00 98.38 214 ASP A CA 1
ATOM 1655 C C . ASP A 1 214 ? -8.726 10.855 -1.285 1.00 98.38 214 ASP A C 1
ATOM 1657 O O . ASP A 1 214 ? -9.097 11.651 -2.149 1.00 98.38 214 ASP A O 1
ATOM 1661 N N . VAL A 1 215 ? -9.185 9.605 -1.224 1.00 98.62 215 VAL A N 1
ATOM 1662 C CA . VAL A 1 215 ? -10.202 9.057 -2.128 1.00 98.62 215 VAL A CA 1
ATOM 1663 C C . VAL A 1 215 ? -11.223 8.280 -1.307 1.00 98.62 215 VAL A C 1
ATOM 1665 O O . VAL A 1 215 ? -10.860 7.474 -0.453 1.00 98.62 215 VAL A O 1
ATOM 1668 N N . ARG A 1 216 ? -12.514 8.502 -1.566 1.00 98.31 216 ARG A N 1
ATOM 1669 C CA . ARG A 1 216 ? -13.585 7.658 -1.022 1.00 98.31 216 ARG A CA 1
ATOM 1670 C C . ARG A 1 216 ? -13.869 6.502 -1.966 1.00 98.31 216 ARG A C 1
ATOM 1672 O O . ARG A 1 216 ? -13.905 6.695 -3.181 1.00 98.31 216 ARG A O 1
ATOM 1679 N N . THR A 1 217 ? -14.067 5.315 -1.408 1.00 98.75 217 THR A N 1
ATOM 1680 C CA . THR A 1 217 ? -14.390 4.134 -2.205 1.00 98.75 217 THR A CA 1
ATOM 1681 C C . THR A 1 217 ? -15.765 4.258 -2.861 1.00 98.75 217 THR A C 1
ATOM 1683 O O . THR A 1 217 ? -16.720 4.773 -2.278 1.00 98.75 217 THR A O 1
ATOM 1686 N N . SER A 1 218 ? -15.867 3.772 -4.095 1.00 98.69 218 SER A N 1
ATOM 1687 C CA . SER A 1 218 ? -17.110 3.699 -4.862 1.00 98.69 218 SER A CA 1
ATOM 1688 C C . SER A 1 218 ? -18.110 2.714 -4.240 1.00 98.69 218 SER A C 1
ATOM 1690 O O . SER A 1 218 ? -17.789 1.979 -3.307 1.00 98.69 218 SER A O 1
ATOM 1692 N N . ALA A 1 219 ? -19.310 2.608 -4.821 1.00 98.00 219 ALA A N 1
ATOM 1693 C CA . ALA A 1 219 ? -20.295 1.587 -4.449 1.00 98.00 219 ALA A CA 1
ATOM 1694 C C . ALA A 1 219 ? -19.776 0.138 -4.585 1.00 98.00 219 ALA A C 1
ATOM 1696 O O . ALA A 1 219 ? -20.268 -0.754 -3.901 1.00 98.00 219 ALA A O 1
ATOM 1697 N N . THR A 1 220 ? -18.776 -0.102 -5.442 1.00 98.19 220 THR A N 1
ATOM 1698 C CA . THR A 1 220 ? -18.107 -1.406 -5.603 1.00 98.19 220 THR A CA 1
ATOM 1699 C C . THR A 1 220 ? -16.852 -1.538 -4.738 1.00 98.19 220 THR A C 1
ATOM 1701 O O . THR A 1 220 ? -16.092 -2.489 -4.900 1.00 98.19 220 THR A O 1
ATOM 1704 N N . GLY A 1 221 ? -16.616 -0.605 -3.812 1.00 98.56 221 GLY A N 1
ATOM 1705 C CA . GLY A 1 221 ? -15.453 -0.593 -2.929 1.00 98.56 221 GLY A CA 1
ATOM 1706 C C . GLY A 1 221 ? -14.150 -0.160 -3.603 1.00 98.56 221 GLY A C 1
ATOM 1707 O O . GLY A 1 221 ? -13.082 -0.380 -3.041 1.00 98.56 221 GLY A O 1
ATOM 1708 N N . GLU A 1 222 ? -14.198 0.434 -4.796 1.00 98.81 222 GLU A N 1
ATOM 1709 C CA . GLU A 1 222 ? -13.001 0.808 -5.558 1.00 98.81 222 GLU A CA 1
ATOM 1710 C C . GLU A 1 222 ? -12.538 2.235 -5.260 1.00 98.81 222 GLU A C 1
ATOM 1712 O O . GLU A 1 222 ? -13.352 3.151 -5.167 1.00 98.81 222 GLU A O 1
ATOM 1717 N N . ALA A 1 223 ? -11.227 2.445 -5.181 1.00 98.75 223 ALA A N 1
ATOM 1718 C CA . ALA A 1 223 ? -10.592 3.757 -5.110 1.00 98.75 223 ALA A CA 1
ATOM 1719 C C . ALA A 1 223 ? -9.501 3.865 -6.185 1.00 98.75 223 ALA A C 1
ATOM 1721 O O . ALA A 1 223 ? -8.727 2.929 -6.388 1.00 98.75 223 ALA A O 1
ATOM 1722 N N . ALA A 1 224 ? -9.434 5.007 -6.871 1.00 98.69 224 ALA A N 1
ATOM 1723 C CA . ALA A 1 224 ? -8.470 5.272 -7.935 1.00 98.69 224 ALA A CA 1
ATOM 1724 C C . ALA A 1 224 ? -7.567 6.451 -7.558 1.00 98.69 224 ALA A C 1
ATOM 1726 O O . ALA A 1 224 ? -8.052 7.554 -7.317 1.00 98.69 224 ALA A O 1
ATOM 1727 N N . PHE A 1 225 ? -6.254 6.222 -7.537 1.00 98.62 225 PHE A N 1
ATOM 1728 C CA . PHE A 1 225 ? -5.259 7.220 -7.155 1.00 98.62 225 PHE A CA 1
ATOM 1729 C C . PHE A 1 225 ? -4.361 7.572 -8.332 1.00 98.62 225 PHE A C 1
ATOM 1731 O O . PHE A 1 225 ? -3.708 6.692 -8.885 1.00 98.62 225 PHE A O 1
ATOM 1738 N N . THR A 1 226 ? -4.261 8.853 -8.677 1.00 98.19 226 THR A N 1
ATOM 1739 C CA . THR A 1 226 ? -3.223 9.344 -9.595 1.00 98.19 226 THR A CA 1
ATOM 1740 C C . THR A 1 226 ? -1.957 9.623 -8.797 1.00 98.19 226 THR A C 1
ATOM 1742 O O . THR A 1 226 ? -1.927 10.559 -8.003 1.00 98.19 226 THR A O 1
ATOM 1745 N N . LEU A 1 227 ? -0.917 8.809 -8.979 1.00 97.50 227 LEU A N 1
ATOM 1746 C CA . LEU A 1 227 ? 0.274 8.810 -8.127 1.00 97.50 227 LEU A CA 1
ATOM 1747 C C . LEU A 1 227 ? 1.415 9.580 -8.813 1.00 97.50 227 LEU A C 1
ATOM 1749 O O . LEU A 1 227 ? 2.065 9.035 -9.701 1.00 97.50 227 LEU A O 1
ATOM 1753 N N . PRO A 1 228 ? 1.690 10.849 -8.449 1.00 95.69 228 PRO A N 1
ATOM 1754 C CA . PRO A 1 228 ? 2.550 11.751 -9.228 1.00 95.69 228 PRO A CA 1
ATOM 1755 C C . PRO A 1 228 ? 4.051 11.443 -9.151 1.00 95.69 228 PRO A C 1
ATOM 1757 O O . PRO A 1 228 ? 4.836 12.080 -9.850 1.00 95.69 228 PRO A O 1
ATOM 1760 N N . ALA A 1 229 ? 4.472 10.522 -8.286 1.00 95.00 229 ALA A N 1
ATOM 1761 C CA . ALA A 1 229 ? 5.876 10.287 -7.978 1.00 95.00 229 ALA A CA 1
ATOM 1762 C C . ALA A 1 229 ? 6.199 8.794 -7.908 1.00 95.00 229 ALA A C 1
ATOM 1764 O O . ALA A 1 229 ? 5.376 7.980 -7.488 1.00 95.00 229 ALA A O 1
ATOM 1765 N N . ALA A 1 230 ? 7.427 8.453 -8.289 1.00 94.50 230 ALA A N 1
ATOM 1766 C CA . ALA A 1 230 ? 8.002 7.137 -8.048 1.00 94.50 230 ALA A CA 1
ATOM 1767 C C . ALA A 1 230 ? 8.425 6.975 -6.580 1.00 94.50 230 ALA A C 1
ATOM 1769 O O . ALA A 1 230 ? 8.481 7.944 -5.826 1.00 94.50 230 ALA A O 1
ATOM 1770 N N . GLY A 1 231 ? 8.802 5.759 -6.197 1.00 95.25 231 GLY A N 1
ATOM 1771 C CA . GLY A 1 231 ? 9.269 5.432 -4.855 1.00 95.25 231 GLY A CA 1
ATOM 1772 C C . GLY A 1 231 ? 8.164 4.857 -3.979 1.00 95.25 231 GLY A C 1
ATOM 1773 O O . GLY A 1 231 ? 7.158 4.357 -4.482 1.00 95.25 231 GLY A O 1
ATOM 1774 N N . ALA A 1 232 ? 8.387 4.882 -2.666 1.00 97.25 232 ALA A N 1
ATOM 1775 C CA . ALA A 1 232 ? 7.499 4.257 -1.696 1.00 97.25 232 ALA A CA 1
ATOM 1776 C C . ALA A 1 232 ? 6.170 5.012 -1.568 1.00 97.25 232 ALA A C 1
ATOM 1778 O O . ALA A 1 232 ? 6.146 6.239 -1.456 1.00 97.25 232 ALA A O 1
ATOM 1779 N N . TRP A 1 233 ? 5.085 4.251 -1.526 1.00 98.50 233 TRP A N 1
ATOM 1780 C CA . TRP A 1 233 ? 3.734 4.712 -1.254 1.00 98.50 233 TRP A CA 1
ATOM 1781 C C . TRP A 1 233 ? 3.120 3.861 -0.150 1.00 98.50 233 TRP A C 1
ATOM 1783 O O . TRP A 1 233 ? 3.398 2.665 -0.033 1.00 98.50 233 TRP A O 1
ATOM 1793 N N . MET A 1 234 ? 2.260 4.487 0.641 1.00 98.62 234 MET A N 1
ATOM 1794 C CA . MET A 1 234 ? 1.421 3.825 1.626 1.00 98.62 234 MET A CA 1
ATOM 1795 C C . MET A 1 234 ? -0.030 4.186 1.356 1.00 98.62 234 MET A C 1
ATOM 1797 O O . MET A 1 234 ? -0.352 5.362 1.252 1.00 98.62 234 MET A O 1
ATOM 1801 N N . LEU A 1 235 ? -0.909 3.196 1.283 1.00 98.81 235 LEU A N 1
ATOM 1802 C CA . LEU A 1 235 ? -2.348 3.405 1.379 1.00 98.81 235 LEU A CA 1
ATOM 1803 C C . LEU A 1 235 ? -2.786 3.072 2.801 1.00 98.81 235 LEU A C 1
ATOM 1805 O O . LEU A 1 235 ? -2.414 2.016 3.315 1.00 98.81 235 LEU A O 1
ATOM 1809 N N . SER A 1 236 ? -3.568 3.943 3.429 1.00 98.38 236 SER A N 1
ATOM 1810 C CA . SER A 1 236 ? -4.172 3.699 4.737 1.00 98.38 236 SER A CA 1
ATOM 1811 C C . SER A 1 236 ? -5.674 3.915 4.697 1.00 98.38 236 SER A C 1
ATOM 1813 O O . SER A 1 236 ? -6.192 4.696 3.898 1.00 98.38 236 SER A O 1
ATOM 1815 N N . THR A 1 237 ? -6.382 3.211 5.567 1.00 98.56 237 THR A N 1
ATOM 1816 C CA . THR A 1 237 ? -7.826 3.345 5.717 1.00 98.56 237 THR A CA 1
ATOM 1817 C C . THR A 1 237 ? -8.249 2.841 7.089 1.00 98.56 237 THR A C 1
ATOM 1819 O O . THR A 1 237 ? -7.638 1.914 7.627 1.00 98.56 237 THR A O 1
ATOM 1822 N N . VAL A 1 238 ? -9.293 3.440 7.652 1.00 98.31 238 VAL A N 1
ATOM 1823 C CA . VAL A 1 238 ? -9.897 2.992 8.906 1.00 98.31 238 VAL A CA 1
ATOM 1824 C C . VAL A 1 238 ? -11.355 2.669 8.638 1.00 98.31 238 VAL A C 1
ATOM 1826 O O . VAL A 1 238 ? -12.063 3.427 7.978 1.00 98.31 238 VAL A O 1
ATOM 1829 N N . HIS A 1 239 ? -11.798 1.524 9.136 1.00 98.25 239 HIS A N 1
ATOM 1830 C CA . HIS A 1 239 ? -13.207 1.171 9.208 1.00 98.25 239 HIS A CA 1
ATOM 1831 C C . HIS A 1 239 ? -13.558 0.920 10.666 1.00 98.25 239 HIS A C 1
ATOM 1833 O O . HIS A 1 239 ? -12.772 0.311 11.388 1.00 98.25 239 HIS A O 1
ATOM 1839 N N . MET A 1 240 ? -14.728 1.368 11.104 1.00 97.81 240 MET A N 1
ATOM 1840 C CA . MET A 1 240 ? -15.164 1.200 12.482 1.00 97.81 240 MET A CA 1
ATOM 1841 C C . MET A 1 240 ? -16.610 0.725 12.529 1.00 97.81 240 MET A C 1
ATOM 1843 O O . MET A 1 240 ? -17.436 1.131 11.714 1.00 97.81 240 MET A O 1
ATOM 1847 N N . ALA A 1 241 ? -16.907 -0.130 13.501 1.00 95.62 241 ALA A N 1
ATOM 1848 C CA . ALA A 1 241 ? -18.244 -0.620 13.785 1.00 95.62 241 ALA A CA 1
ATOM 1849 C C . ALA A 1 241 ? -18.516 -0.574 15.291 1.00 95.62 241 ALA A C 1
ATOM 1851 O O . ALA A 1 241 ? -17.601 -0.676 16.109 1.00 95.62 241 ALA A O 1
ATOM 1852 N N . ARG A 1 242 ? -19.789 -0.430 15.662 1.00 95.56 242 ARG A N 1
ATOM 1853 C CA . ARG A 1 242 ? -20.225 -0.513 17.057 1.00 95.56 242 ARG A CA 1
ATOM 1854 C C . ARG A 1 242 ? -20.062 -1.936 17.588 1.00 95.56 242 ARG A C 1
ATOM 1856 O O . ARG A 1 242 ? -20.372 -2.903 16.893 1.00 95.56 242 ARG A O 1
ATOM 1863 N N . VAL A 1 243 ? -19.620 -2.048 18.834 1.00 94.81 243 VAL A N 1
ATOM 1864 C CA . VAL A 1 243 ? -19.547 -3.306 19.579 1.00 94.81 243 VAL A CA 1
ATOM 1865 C C . VAL A 1 243 ? -20.681 -3.341 20.598 1.00 94.81 243 VAL A C 1
ATOM 1867 O O . VAL A 1 243 ? -21.002 -2.345 21.241 1.00 94.81 243 VAL A O 1
ATOM 1870 N N . THR A 1 244 ? -21.313 -4.503 20.737 1.00 89.81 244 THR A N 1
ATOM 1871 C CA . THR A 1 244 ? -22.338 -4.763 21.753 1.00 89.81 244 THR A CA 1
ATOM 1872 C C . THR A 1 244 ? -21.901 -5.934 22.621 1.00 89.81 244 THR A C 1
ATOM 1874 O O . THR A 1 244 ? -21.420 -6.933 22.089 1.00 89.81 244 THR A O 1
ATOM 1877 N N . GLY A 1 245 ? -22.113 -5.844 23.936 1.00 88.19 245 GLY A N 1
ATOM 1878 C CA . GLY A 1 245 ? -21.805 -6.936 24.868 1.00 88.19 245 GLY A CA 1
ATOM 1879 C C . GLY A 1 245 ? -20.334 -7.038 25.295 1.00 88.19 245 GLY A C 1
ATOM 1880 O O . GLY A 1 245 ? -19.936 -8.078 25.808 1.00 88.19 245 GLY A O 1
ATOM 1881 N N . ASP A 1 246 ? -19.542 -5.982 25.096 1.00 90.69 246 ASP A N 1
ATOM 1882 C CA . ASP A 1 246 ? -18.160 -5.850 25.573 1.00 90.69 246 ASP A CA 1
ATOM 1883 C C . ASP A 1 246 ? -18.074 -4.581 26.436 1.00 90.69 246 ASP A C 1
ATOM 1885 O O . ASP A 1 246 ? -18.390 -3.490 25.970 1.00 90.69 246 ASP A O 1
ATOM 1889 N N . ASP A 1 247 ? -17.703 -4.705 27.710 1.00 90.81 247 ASP A N 1
ATOM 1890 C CA . ASP A 1 247 ? -17.627 -3.575 28.647 1.00 90.81 247 ASP A CA 1
ATOM 1891 C C . ASP A 1 247 ? -16.356 -2.723 28.463 1.00 90.81 247 ASP A C 1
ATOM 1893 O O . ASP A 1 247 ? -16.271 -1.583 28.949 1.00 90.81 247 ASP A O 1
ATOM 1897 N N . LYS A 1 248 ? -15.369 -3.261 27.734 1.00 94.25 248 LYS A N 1
ATOM 1898 C CA . LYS A 1 248 ? -14.074 -2.621 27.476 1.00 94.25 248 LYS A CA 1
ATOM 1899 C C . LYS A 1 248 ? -14.052 -1.808 26.189 1.00 94.25 248 LYS A C 1
ATOM 1901 O O . LYS A 1 248 ? -13.139 -0.999 26.027 1.00 94.25 248 LYS A O 1
ATOM 1906 N N . ALA A 1 249 ? -15.012 -2.006 25.289 1.00 96.75 249 ALA A N 1
ATOM 1907 C CA . ALA A 1 249 ? -15.054 -1.327 24.000 1.00 96.75 249 ALA A CA 1
ATOM 1908 C C . ALA A 1 249 ? -16.489 -1.073 23.529 1.00 96.75 249 ALA A C 1
ATOM 1910 O O . ALA A 1 249 ? -17.278 -2.002 23.388 1.00 96.75 249 ALA A O 1
ATOM 1911 N N . ASP A 1 250 ? -16.773 0.183 23.191 1.00 96.62 250 ASP A N 1
ATOM 1912 C CA . ASP A 1 250 ? -18.015 0.588 22.527 1.00 96.62 250 ASP A CA 1
ATOM 1913 C C . ASP A 1 250 ? -17.878 0.465 20.997 1.00 96.62 250 ASP A C 1
ATOM 1915 O O . ASP A 1 250 ? -18.863 0.308 20.272 1.00 96.62 250 ASP A O 1
ATOM 1919 N N . TRP A 1 251 ? -16.636 0.520 20.502 1.00 97.56 251 TRP A N 1
ATOM 1920 C CA . TRP A 1 251 ? -16.285 0.520 19.086 1.00 97.56 251 TRP A CA 1
ATOM 1921 C C . TRP A 1 251 ? -15.172 -0.474 18.779 1.00 97.56 251 TRP A C 1
ATOM 1923 O O . TRP A 1 251 ? -14.245 -0.670 19.566 1.00 97.56 251 TRP A O 1
ATOM 1933 N N . GLU A 1 252 ? -15.229 -1.058 17.590 1.00 97.56 252 GLU A N 1
ATOM 1934 C CA . GLU A 1 252 ? -14.142 -1.822 17.003 1.00 97.56 252 GLU A CA 1
ATOM 1935 C C . GLU A 1 252 ? -13.674 -1.128 15.738 1.00 97.56 252 GLU A C 1
ATOM 1937 O O . GLU A 1 252 ? -14.468 -0.943 14.816 1.00 97.56 252 GLU A O 1
ATOM 1942 N N . SER A 1 253 ? -12.390 -0.782 15.681 1.00 97.69 253 SER A N 1
ATOM 1943 C CA . SER A 1 253 ? -11.770 -0.293 14.457 1.00 97.69 253 SER A CA 1
ATOM 1944 C C . SER A 1 253 ? -10.818 -1.309 13.853 1.00 97.69 253 SER A C 1
ATOM 1946 O O . SER A 1 253 ? -10.078 -2.030 14.529 1.00 97.69 253 SER A O 1
ATOM 1948 N N . LEU A 1 254 ? -10.830 -1.342 12.531 1.00 98.25 254 LEU A N 1
ATOM 1949 C CA . LEU A 1 254 ? -9.868 -2.044 11.713 1.00 98.25 254 LEU A CA 1
ATOM 1950 C C . LEU A 1 254 ? -9.044 -0.999 10.974 1.00 98.25 254 LEU A C 1
ATOM 1952 O O . LEU A 1 254 ? -9.586 -0.122 10.304 1.00 98.25 254 LEU A O 1
ATOM 1956 N N . TRP A 1 255 ? -7.731 -1.110 11.104 1.00 98.19 255 TRP A N 1
ATOM 1957 C CA . TRP A 1 255 ? -6.758 -0.231 10.474 1.00 98.19 255 TRP A CA 1
ATOM 1958 C C . TRP A 1 255 ? -6.110 -0.971 9.314 1.00 98.19 255 TRP A C 1
ATOM 1960 O O . TRP A 1 255 ? -5.276 -1.851 9.527 1.00 98.19 255 TRP A O 1
ATOM 1970 N N . GLY A 1 256 ? -6.516 -0.623 8.099 1.00 97.94 256 GLY A N 1
ATOM 1971 C CA . GLY A 1 256 ? -6.038 -1.215 6.859 1.00 97.94 256 GLY A CA 1
ATOM 1972 C C . GLY A 1 256 ? -4.837 -0.451 6.318 1.00 97.94 256 GLY A C 1
ATOM 1973 O O . GLY A 1 256 ? -4.828 0.782 6.295 1.00 97.94 256 GLY A O 1
ATOM 1974 N N . ASN A 1 257 ? -3.823 -1.183 5.864 1.00 97.25 257 ASN A N 1
ATOM 1975 C CA . ASN A 1 257 ? -2.621 -0.600 5.285 1.00 97.25 257 ASN A CA 1
ATOM 1976 C C . ASN A 1 257 ? -2.081 -1.431 4.115 1.00 97.25 257 ASN A C 1
ATOM 1978 O O . ASN A 1 257 ? -2.072 -2.660 4.176 1.00 97.25 257 ASN A O 1
ATOM 1982 N N . LEU A 1 258 ? -1.585 -0.759 3.075 1.00 98.81 258 LEU A N 1
ATOM 1983 C CA . LEU A 1 258 ? -0.817 -1.377 1.998 1.00 98.81 258 LEU A CA 1
ATOM 1984 C C . LEU A 1 258 ? 0.364 -0.481 1.604 1.00 98.81 258 LEU A C 1
ATOM 1986 O O . LEU A 1 258 ? 0.154 0.596 1.050 1.00 98.81 258 LEU A O 1
ATOM 1990 N N . THR A 1 259 ? 1.596 -0.940 1.829 1.00 98.81 259 THR A N 1
ATOM 1991 C CA . THR A 1 259 ? 2.808 -0.285 1.311 1.00 98.81 259 THR A CA 1
ATOM 1992 C C . THR A 1 259 ? 3.353 -0.980 0.071 1.00 98.81 259 THR A C 1
ATOM 1994 O O . THR A 1 259 ? 3.333 -2.204 -0.042 1.00 98.81 259 THR A O 1
ATOM 1997 N N . PHE A 1 260 ? 3.861 -0.199 -0.872 1.00 98.50 260 PHE A N 1
ATOM 1998 C CA . PHE A 1 260 ? 4.508 -0.674 -2.097 1.00 98.50 260 PHE A CA 1
ATOM 1999 C C . PHE A 1 260 ? 5.447 0.412 -2.625 1.00 98.50 260 PHE A C 1
ATOM 2001 O O . PHE A 1 260 ? 5.495 1.517 -2.084 1.00 98.50 260 PHE A O 1
ATOM 2008 N N . ALA A 1 261 ? 6.171 0.125 -3.705 1.00 96.56 261 ALA A N 1
ATOM 2009 C CA . ALA A 1 261 ? 6.865 1.155 -4.463 1.00 96.56 261 ALA A CA 1
ATOM 2010 C C . ALA A 1 261 ? 6.416 1.171 -5.920 1.00 96.56 261 ALA A C 1
ATOM 2012 O O . ALA A 1 261 ? 6.228 0.124 -6.536 1.00 96.56 261 ALA A O 1
ATOM 2013 N N . ILE A 1 262 ? 6.296 2.379 -6.462 1.00 94.44 262 ILE A N 1
ATOM 2014 C CA . ILE A 1 262 ? 6.188 2.614 -7.900 1.00 94.44 262 ILE A CA 1
ATOM 2015 C C . ILE A 1 262 ? 7.612 2.743 -8.443 1.00 94.44 262 ILE A C 1
ATOM 2017 O O . ILE A 1 262 ? 8.415 3.475 -7.847 1.00 94.44 262 ILE A O 1
ATOM 2021 N N . PRO A 1 263 ? 7.967 2.063 -9.544 1.00 86.69 263 PRO A N 1
ATOM 2022 C CA . PRO A 1 263 ? 9.306 2.157 -10.103 1.00 86.69 263 PRO A CA 1
ATOM 2023 C C . PRO A 1 263 ? 9.635 3.592 -10.525 1.00 86.69 263 PRO A C 1
ATOM 2025 O O . PRO A 1 263 ? 8.797 4.325 -11.055 1.00 86.69 263 PRO A O 1
ATOM 2028 N N . ALA A 1 264 ? 10.892 3.990 -10.322 1.00 82.00 264 ALA A N 1
ATOM 2029 C CA . ALA A 1 264 ? 11.415 5.176 -10.984 1.00 82.00 264 ALA A CA 1
ATOM 2030 C C . ALA A 1 264 ? 11.350 4.973 -12.505 1.00 82.00 264 ALA A C 1
ATOM 2032 O O . ALA A 1 264 ? 11.590 3.852 -12.972 1.00 82.00 264 ALA A O 1
ATOM 2033 N N . PRO A 1 265 ? 11.058 6.025 -13.291 1.00 72.50 265 PRO A N 1
ATOM 2034 C CA . PRO A 1 265 ? 11.186 5.944 -14.735 1.00 72.50 265 PRO A CA 1
ATOM 2035 C C . PRO A 1 265 ? 12.578 5.419 -15.079 1.00 72.50 265 PRO A C 1
ATOM 2037 O O . PRO A 1 265 ? 13.580 5.933 -14.574 1.00 72.50 265 PRO A O 1
ATOM 2040 N N . ALA A 1 266 ? 12.651 4.379 -15.909 1.00 73.38 266 ALA A N 1
ATOM 2041 C CA . ALA A 1 266 ? 13.942 3.863 -16.337 1.00 73.38 266 ALA A CA 1
ATOM 2042 C C . ALA A 1 266 ? 14.715 4.985 -17.041 1.00 73.38 266 ALA A C 1
ATOM 2044 O O . ALA A 1 266 ? 14.167 5.655 -17.925 1.00 73.38 266 ALA A O 1
ATOM 2045 N N . ALA A 1 267 ? 15.970 5.184 -16.629 1.00 79.62 267 ALA A N 1
ATOM 2046 C CA . ALA A 1 267 ? 16.821 6.240 -17.155 1.00 79.62 267 ALA A CA 1
ATOM 2047 C C . ALA A 1 267 ? 16.849 6.187 -18.686 1.00 79.62 267 ALA A C 1
ATOM 2049 O O . ALA A 1 267 ? 16.988 5.120 -19.293 1.00 79.62 267 ALA A O 1
ATOM 2050 N N . THR A 1 268 ? 16.686 7.357 -19.297 1.00 89.19 268 THR A N 1
ATOM 2051 C CA . THR A 1 268 ? 16.824 7.517 -20.740 1.00 89.19 268 THR A CA 1
ATOM 2052 C C . THR A 1 268 ? 18.055 8.353 -21.027 1.00 89.19 268 THR A C 1
ATOM 2054 O O . THR A 1 268 ? 18.367 9.288 -20.289 1.00 89.19 268 THR A O 1
ATOM 2057 N N . HIS A 1 269 ? 18.762 8.001 -22.090 1.00 93.06 269 HIS A N 1
ATOM 2058 C CA . HIS A 1 269 ? 19.982 8.674 -22.500 1.00 93.06 269 HIS A CA 1
ATOM 2059 C C . HIS A 1 269 ? 19.818 9.164 -23.935 1.00 93.06 269 HIS A C 1
ATOM 2061 O O . HIS A 1 269 ? 19.384 8.380 -24.780 1.00 93.06 269 HIS A O 1
ATOM 2067 N N . PRO A 1 270 ? 20.134 10.429 -24.244 1.00 95.69 270 PRO A N 1
ATOM 2068 C CA . PRO A 1 270 ? 20.111 10.884 -25.623 1.00 95.69 270 PRO A CA 1
ATOM 2069 C C . PRO A 1 270 ? 21.107 10.060 -26.440 1.00 95.69 270 PRO A C 1
ATOM 2071 O O . PRO A 1 270 ? 22.232 9.812 -26.003 1.00 95.69 270 PRO A O 1
ATOM 2074 N N . VAL A 1 271 ? 20.687 9.634 -27.624 1.00 96.62 271 VAL A N 1
ATOM 2075 C CA . VAL A 1 271 ? 21.535 8.904 -28.558 1.00 96.62 271 VAL A CA 1
ATOM 2076 C C . VAL A 1 271 ? 21.331 9.452 -29.959 1.00 96.62 271 VAL A C 1
ATOM 2078 O O . VAL A 1 271 ? 20.210 9.745 -30.382 1.00 96.62 271 VAL A O 1
ATOM 2081 N N . LYS A 1 272 ? 22.438 9.592 -30.681 1.00 97.62 272 LYS A N 1
ATOM 2082 C CA . LYS A 1 272 ? 22.447 9.900 -32.108 1.00 97.62 272 LYS A CA 1
ATOM 2083 C C . LYS A 1 272 ? 23.068 8.742 -32.854 1.00 97.62 272 LYS A C 1
ATOM 2085 O O . LYS A 1 272 ? 23.931 8.048 -32.317 1.00 97.62 272 LYS A O 1
ATOM 2090 N N . GLY A 1 273 ? 22.650 8.528 -34.088 1.00 96.81 273 GLY A N 1
ATOM 2091 C CA . GLY A 1 273 ? 23.241 7.480 -34.898 1.00 96.81 273 GLY A CA 1
ATOM 2092 C C . GLY A 1 273 ? 22.707 7.442 -36.308 1.00 96.81 273 GLY A C 1
ATOM 2093 O O . GLY A 1 273 ? 21.883 8.259 -36.699 1.00 96.81 273 GLY A O 1
ATOM 2094 N N . VAL A 1 274 ? 23.184 6.463 -37.062 1.00 97.88 274 VAL A N 1
ATOM 2095 C CA . VAL A 1 274 ? 22.735 6.187 -38.423 1.00 97.88 274 VAL A CA 1
ATOM 2096 C C . VAL A 1 274 ? 22.172 4.777 -38.475 1.00 97.88 274 VAL A C 1
ATOM 2098 O O . VAL A 1 274 ? 22.803 3.827 -37.998 1.00 97.88 274 VAL A O 1
ATOM 2101 N N . ILE A 1 275 ? 20.984 4.627 -39.056 1.00 97.81 275 ILE A N 1
ATOM 2102 C CA . ILE A 1 275 ? 20.355 3.318 -39.239 1.00 97.81 275 ILE A CA 1
ATOM 2103 C C . ILE A 1 275 ? 21.149 2.528 -40.281 1.00 97.81 275 ILE A C 1
ATOM 2105 O O . ILE A 1 275 ? 21.162 2.842 -41.469 1.00 97.81 275 ILE A O 1
ATOM 2109 N N . MET A 1 276 ? 21.788 1.452 -39.841 1.00 97.94 276 MET A N 1
ATOM 2110 C CA . MET A 1 276 ? 22.547 0.533 -40.686 1.00 97.94 276 MET A CA 1
ATOM 2111 C C . MET A 1 276 ? 21.672 -0.584 -41.261 1.00 97.94 276 MET A C 1
ATOM 2113 O O . MET A 1 276 ? 21.989 -1.107 -42.332 1.00 97.94 276 MET A O 1
ATOM 2117 N N . GLY A 1 277 ? 20.567 -0.921 -40.591 1.00 96.81 277 GLY A N 1
ATOM 2118 C CA . GLY A 1 277 ? 19.610 -1.930 -41.039 1.00 96.81 277 GLY A CA 1
ATOM 2119 C C . GLY A 1 277 ? 18.286 -1.878 -40.277 1.00 96.81 277 GLY A C 1
ATOM 2120 O O . GLY A 1 277 ? 18.226 -1.382 -39.154 1.00 96.81 277 GLY A O 1
ATOM 2121 N N . ILE A 1 278 ? 17.234 -2.410 -40.898 1.00 97.31 278 ILE A N 1
ATOM 2122 C CA . ILE A 1 278 ? 15.882 -2.520 -40.339 1.00 97.31 278 ILE A CA 1
ATOM 2123 C C . ILE A 1 278 ? 15.562 -4.012 -40.232 1.00 97.31 278 ILE A C 1
ATOM 2125 O O . ILE A 1 278 ? 15.680 -4.736 -41.218 1.00 97.31 278 ILE A O 1
ATOM 2129 N N . MET A 1 279 ? 15.208 -4.473 -39.035 1.00 94.88 279 MET A N 1
ATOM 2130 C CA . MET A 1 279 ? 14.943 -5.878 -38.715 1.00 94.88 279 MET A CA 1
ATOM 2131 C C . MET A 1 279 ? 13.469 -6.019 -38.330 1.00 94.88 279 MET A C 1
ATOM 2133 O O . MET A 1 279 ? 13.104 -5.935 -37.155 1.00 94.88 279 MET A O 1
ATOM 2137 N N . THR A 1 280 ? 12.605 -6.162 -39.336 1.00 93.12 280 THR A N 1
ATOM 2138 C CA . THR A 1 280 ? 11.144 -6.209 -39.155 1.00 93.12 280 THR A CA 1
ATOM 2139 C C . THR A 1 280 ? 10.694 -7.412 -38.331 1.00 93.12 280 THR A C 1
ATOM 2141 O O . THR A 1 280 ? 9.818 -7.276 -37.485 1.00 93.12 280 THR A O 1
ATOM 2144 N N . ASP A 1 281 ? 11.350 -8.561 -38.499 1.00 92.88 281 ASP A N 1
ATOM 2145 C CA . ASP A 1 281 ? 11.113 -9.798 -37.742 1.00 92.88 281 ASP A CA 1
ATOM 2146 C C . ASP A 1 281 ? 11.356 -9.639 -36.232 1.00 92.88 281 ASP A C 1
ATOM 2148 O O . ASP A 1 281 ? 10.692 -10.274 -35.416 1.00 92.88 281 ASP A O 1
ATOM 2152 N N . LYS A 1 282 ? 12.291 -8.763 -35.850 1.00 90.56 282 LYS A N 1
ATOM 2153 C CA . LYS A 1 282 ? 12.680 -8.514 -34.451 1.00 90.56 282 LYS A CA 1
ATOM 2154 C C . LYS A 1 282 ? 12.106 -7.227 -33.879 1.00 90.56 282 LYS A C 1
ATOM 2156 O O . LYS A 1 282 ? 12.408 -6.891 -32.735 1.00 90.56 282 LYS A O 1
ATOM 2161 N N . THR A 1 283 ? 11.312 -6.507 -34.671 1.00 96.19 283 THR A N 1
ATOM 2162 C CA . THR A 1 283 ? 10.841 -5.153 -34.363 1.00 96.19 283 THR A CA 1
ATOM 2163 C C . THR A 1 283 ? 11.990 -4.246 -33.886 1.00 96.19 283 THR A C 1
ATOM 2165 O O . THR A 1 283 ? 11.966 -3.674 -32.793 1.00 96.19 283 THR A O 1
ATOM 2168 N N . ALA A 1 284 ? 13.071 -4.199 -34.671 1.00 97.12 284 ALA A N 1
ATOM 2169 C CA . ALA A 1 284 ? 14.330 -3.594 -34.248 1.00 97.12 284 ALA A CA 1
ATOM 2170 C C . ALA A 1 284 ? 15.076 -2.874 -35.382 1.00 97.12 284 ALA A C 1
ATOM 2172 O O . ALA A 1 284 ? 14.897 -3.159 -36.565 1.00 97.12 284 ALA A O 1
ATOM 2173 N N . LEU A 1 285 ? 15.964 -1.959 -34.997 1.00 97.75 285 LEU A N 1
ATOM 2174 C CA . LEU A 1 285 ? 16.892 -1.244 -35.866 1.00 97.75 285 LEU A CA 1
ATOM 2175 C C . LEU A 1 285 ? 18.328 -1.621 -35.507 1.00 97.75 285 LEU A C 1
ATOM 2177 O O . LEU A 1 285 ? 18.698 -1.651 -34.336 1.00 97.75 285 LEU A O 1
ATOM 2181 N N . LEU A 1 286 ? 19.162 -1.855 -36.514 1.00 98.00 286 LEU A N 1
ATOM 2182 C CA . LEU A 1 286 ? 20.610 -1.900 -36.347 1.00 98.00 286 LEU A CA 1
ATOM 2183 C C . LEU A 1 286 ? 21.136 -0.477 -36.528 1.00 98.00 286 LEU A C 1
ATOM 2185 O O . LEU A 1 286 ? 21.036 0.067 -37.625 1.00 98.00 286 LEU A O 1
ATOM 2189 N N . VAL A 1 287 ? 21.687 0.132 -35.481 1.00 98.06 287 VAL A N 1
ATOM 2190 C CA . VAL A 1 287 ? 22.103 1.542 -35.490 1.00 98.06 287 VAL A CA 1
ATOM 2191 C C . VAL A 1 287 ? 23.585 1.646 -35.173 1.00 98.06 287 VAL A C 1
ATOM 2193 O O . VAL A 1 287 ? 24.049 1.108 -34.167 1.00 98.06 287 VAL A O 1
ATOM 2196 N N . LYS A 1 288 ? 24.322 2.361 -36.027 1.00 98.31 288 LYS A N 1
ATOM 2197 C CA . LYS A 1 288 ? 25.666 2.852 -35.722 1.00 98.31 288 LYS A CA 1
ATOM 2198 C C . LYS A 1 288 ? 25.506 4.141 -34.933 1.00 98.31 288 LYS A C 1
ATOM 2200 O O . LYS A 1 288 ? 25.233 5.182 -35.527 1.00 98.31 288 LYS A O 1
ATOM 2205 N N . HIS A 1 289 ? 25.609 4.055 -33.616 1.00 97.81 289 HIS A N 1
ATOM 2206 C CA . HIS A 1 289 ? 25.383 5.192 -32.735 1.00 97.81 289 HIS A CA 1
ATOM 2207 C C . HIS A 1 289 ? 26.692 5.853 -32.299 1.00 97.81 289 HIS A C 1
ATOM 2209 O O . HIS A 1 289 ? 27.754 5.225 -32.263 1.00 97.81 289 HIS A O 1
ATOM 2215 N N . GLU A 1 290 ? 26.596 7.136 -31.974 1.00 97.25 290 GLU A N 1
ATOM 2216 C CA . GLU A 1 290 ? 27.647 7.915 -31.326 1.00 97.25 290 GLU A CA 1
ATOM 2217 C C . GLU A 1 290 ? 27.835 7.470 -29.868 1.00 97.25 290 GLU A C 1
ATOM 2219 O O . GLU A 1 290 ? 27.046 6.696 -29.325 1.00 97.25 290 GLU A O 1
ATOM 2224 N N . GLU A 1 291 ? 28.897 7.936 -29.216 1.00 96.44 291 GLU A N 1
ATOM 2225 C CA . GLU A 1 291 ? 29.100 7.661 -27.795 1.00 96.44 291 GLU A CA 1
ATOM 2226 C C . GLU A 1 291 ? 27.919 8.178 -26.963 1.00 96.44 291 GLU A C 1
ATOM 2228 O O . GLU A 1 291 ? 27.445 9.295 -27.161 1.00 96.44 291 GLU A O 1
ATOM 2233 N N . VAL A 1 292 ? 27.461 7.356 -26.016 1.00 94.19 292 VAL A N 1
ATOM 2234 C CA . VAL A 1 292 ? 26.456 7.733 -25.022 1.00 94.19 292 VAL A CA 1
ATOM 2235 C C . VAL A 1 292 ? 27.176 7.882 -23.680 1.00 94.19 292 VAL A C 1
ATOM 2237 O O . VAL A 1 292 ? 27.494 6.862 -23.049 1.00 94.19 292 VAL A O 1
ATOM 2240 N N . PRO A 1 293 ? 27.462 9.122 -23.234 1.00 91.81 293 PRO A N 1
ATOM 2241 C CA . PRO A 1 293 ? 28.274 9.371 -22.049 1.00 91.81 293 PRO A CA 1
ATOM 2242 C C . PRO A 1 293 ? 27.769 8.619 -20.817 1.00 91.81 293 PRO A C 1
ATOM 2244 O O . PRO A 1 293 ? 26.588 8.672 -20.476 1.00 91.81 293 PRO A O 1
ATOM 2247 N N . GLY A 1 294 ? 28.679 7.903 -20.153 1.00 89.25 294 GLY A N 1
ATOM 2248 C CA . GLY A 1 294 ? 28.383 7.129 -18.944 1.00 89.25 294 GLY A CA 1
ATOM 2249 C C . GLY A 1 294 ? 27.636 5.809 -19.171 1.00 89.25 294 GLY A C 1
ATOM 2250 O O . GLY A 1 294 ? 27.385 5.102 -18.200 1.00 89.25 294 GLY A O 1
ATOM 2251 N N . VAL A 1 295 ? 27.305 5.450 -20.418 1.00 91.06 295 VAL A N 1
ATOM 2252 C CA . VAL A 1 295 ? 26.549 4.224 -20.724 1.00 91.06 295 VAL A CA 1
ATOM 2253 C C . VAL A 1 295 ? 27.312 3.293 -21.653 1.00 91.06 295 VAL A C 1
ATOM 2255 O O . VAL A 1 295 ? 27.485 2.119 -21.333 1.00 91.06 295 VAL A O 1
ATOM 2258 N N . MET A 1 296 ? 27.759 3.791 -22.810 1.00 92.69 296 MET A N 1
ATOM 2259 C CA . MET A 1 296 ? 28.471 2.978 -23.799 1.00 92.69 296 MET A CA 1
ATOM 2260 C C . MET A 1 296 ? 29.218 3.815 -24.837 1.00 92.69 296 MET A C 1
ATOM 2262 O O . MET A 1 296 ? 28.788 4.902 -25.218 1.00 92.69 296 MET A O 1
ATOM 2266 N N . ARG A 1 297 ? 30.327 3.261 -25.339 1.00 96.75 297 ARG A N 1
ATOM 2267 C CA . ARG A 1 297 ? 31.099 3.827 -26.456 1.00 96.75 297 ARG A CA 1
ATOM 2268 C C . ARG A 1 297 ? 30.355 3.664 -27.783 1.00 96.75 297 ARG A C 1
ATOM 2270 O O . ARG A 1 297 ? 29.515 2.776 -27.911 1.00 96.75 297 ARG A O 1
ATOM 2277 N N . ALA A 1 298 ? 30.711 4.486 -28.771 1.00 97.06 298 ALA A N 1
ATOM 2278 C CA . ALA A 1 298 ? 30.170 4.401 -30.127 1.00 97.06 298 ALA A CA 1
ATOM 2279 C C . ALA A 1 298 ? 30.361 2.994 -30.722 1.00 97.06 298 ALA A C 1
ATOM 2281 O O . ALA A 1 298 ? 31.479 2.472 -30.758 1.00 97.06 298 ALA A O 1
ATOM 2282 N N . MET A 1 299 ? 29.278 2.380 -31.197 1.00 97.44 299 MET A N 1
ATOM 2283 C CA . MET A 1 299 ? 29.300 1.067 -31.846 1.00 97.44 299 MET A CA 1
ATOM 2284 C C . MET A 1 299 ? 28.091 0.879 -32.767 1.00 97.44 299 MET A C 1
ATOM 2286 O O . MET A 1 299 ? 27.212 1.734 -32.860 1.00 97.44 299 MET A O 1
ATOM 2290 N N . THR A 1 300 ? 28.060 -0.240 -33.494 1.00 97.94 300 THR A N 1
ATOM 2291 C CA . THR A 1 300 ? 26.879 -0.656 -34.263 1.00 97.94 300 THR A CA 1
ATOM 2292 C C . THR A 1 300 ? 26.190 -1.791 -33.534 1.00 97.94 300 THR A C 1
ATOM 2294 O O . THR A 1 300 ? 26.780 -2.856 -33.366 1.00 97.94 300 THR A O 1
ATOM 2297 N N . MET A 1 301 ? 24.954 -1.572 -33.099 1.00 97.38 301 MET A N 1
ATOM 2298 C CA . MET A 1 301 ? 24.203 -2.584 -32.364 1.00 97.38 301 MET A CA 1
ATOM 2299 C C . MET A 1 301 ? 22.702 -2.491 -32.613 1.00 97.38 301 MET A C 1
ATOM 2301 O O . MET A 1 301 ? 22.200 -1.536 -33.205 1.00 97.38 301 MET A O 1
ATOM 2305 N N . MET A 1 302 ? 21.997 -3.540 -32.199 1.00 97.19 302 MET A N 1
ATOM 2306 C CA . MET A 1 302 ? 20.554 -3.649 -32.350 1.00 97.19 302 MET A CA 1
ATOM 2307 C C . MET A 1 302 ? 19.839 -2.917 -31.213 1.00 97.19 302 MET A C 1
ATOM 2309 O O . MET A 1 302 ? 20.137 -3.146 -30.039 1.00 97.19 302 MET A O 1
ATOM 2313 N N . PHE A 1 303 ? 18.842 -2.119 -31.578 1.00 97.50 303 PHE A N 1
ATOM 2314 C CA . PHE A 1 303 ? 17.893 -1.506 -30.666 1.00 97.50 303 PHE A CA 1
ATOM 2315 C C . PHE A 1 303 ? 16.469 -1.891 -31.035 1.00 97.50 303 PHE A C 1
ATOM 2317 O O . PHE A 1 303 ? 16.091 -1.849 -32.204 1.00 97.50 303 PHE A O 1
ATOM 2324 N N . LYS A 1 304 ? 15.661 -2.222 -30.035 1.00 97.69 304 LYS A N 1
ATOM 2325 C CA . LYS A 1 304 ? 14.221 -2.415 -30.206 1.00 97.69 304 LYS A CA 1
ATOM 2326 C C . LYS A 1 304 ? 13.517 -1.072 -30.376 1.00 97.69 304 LYS A C 1
ATOM 2328 O O . LYS A 1 304 ? 13.966 -0.062 -29.832 1.00 97.69 304 LYS A O 1
ATOM 2333 N N . VAL A 1 305 ? 12.423 -1.065 -31.125 1.00 96.56 305 VAL A N 1
ATOM 2334 C CA . VAL A 1 305 ? 11.595 0.124 -31.368 1.00 96.56 305 VAL A CA 1
ATOM 2335 C C . VAL A 1 305 ? 10.119 -0.247 -31.350 1.00 96.56 305 VAL A C 1
ATOM 2337 O O . VAL A 1 305 ? 9.765 -1.420 -31.428 1.00 96.56 305 VAL A O 1
ATOM 2340 N N . GLU A 1 306 ? 9.240 0.745 -31.256 1.00 93.56 306 GLU A N 1
ATOM 2341 C CA . GLU A 1 306 ? 7.820 0.514 -31.523 1.00 93.56 306 GLU A CA 1
ATOM 2342 C C . GLU A 1 306 ? 7.602 0.171 -33.008 1.00 93.56 306 GLU A C 1
ATOM 2344 O O . GLU A 1 306 ? 8.275 0.758 -33.861 1.00 93.56 306 GLU A O 1
ATOM 2349 N N . PRO A 1 307 ? 6.654 -0.726 -33.351 1.00 93.56 307 PRO A N 1
ATOM 2350 C CA . PRO A 1 307 ? 6.417 -1.139 -34.737 1.00 93.56 307 PRO A CA 1
ATOM 2351 C C . PRO A 1 307 ? 6.228 0.028 -35.718 1.00 93.56 307 PRO A C 1
ATOM 2353 O O . PRO A 1 307 ? 6.820 0.021 -36.794 1.00 93.56 307 PRO A O 1
ATOM 2356 N N . ALA A 1 308 ? 5.510 1.080 -35.307 1.00 93.62 308 ALA A N 1
ATOM 2357 C CA . ALA A 1 308 ? 5.259 2.271 -36.123 1.00 93.62 308 ALA A CA 1
ATOM 2358 C C . ALA A 1 308 ? 6.536 3.052 -36.502 1.00 93.62 308 ALA A C 1
ATOM 2360 O O . ALA A 1 308 ? 6.538 3.819 -37.463 1.00 93.62 308 ALA A O 1
ATOM 2361 N N . VAL A 1 309 ? 7.643 2.878 -35.769 1.00 95.50 309 VAL A N 1
ATOM 2362 C CA . VAL A 1 309 ? 8.933 3.485 -36.136 1.00 95.50 309 VAL A CA 1
ATOM 2363 C C . VAL A 1 309 ? 9.463 2.868 -37.428 1.00 95.50 309 VAL A C 1
ATOM 2365 O O . VAL A 1 309 ? 10.011 3.583 -38.261 1.00 95.50 309 VAL A O 1
ATOM 2368 N N . LEU A 1 310 ? 9.276 1.560 -37.626 1.00 95.75 310 LEU A N 1
ATOM 2369 C CA . LEU A 1 310 ? 9.801 0.846 -38.793 1.00 95.75 310 LEU A CA 1
ATOM 2370 C C . LEU A 1 310 ? 9.170 1.319 -40.106 1.00 95.75 310 LEU A C 1
ATOM 2372 O O . LEU A 1 310 ? 9.798 1.209 -41.153 1.00 95.75 310 LEU A O 1
ATOM 2376 N N . GLU A 1 311 ? 7.956 1.864 -40.046 1.00 93.81 311 GLU A N 1
ATOM 2377 C CA . GLU A 1 311 ? 7.221 2.370 -41.209 1.00 93.81 311 GLU A CA 1
ATOM 2378 C C . GLU A 1 311 ? 7.715 3.747 -41.676 1.00 93.81 311 GLU A C 1
ATOM 2380 O O . GLU A 1 311 ? 7.517 4.114 -42.834 1.00 93.81 311 GLU A O 1
ATOM 2385 N N . ARG A 1 312 ? 8.372 4.515 -40.794 1.00 94.12 312 ARG A N 1
ATOM 2386 C CA . ARG A 1 312 ? 8.765 5.912 -41.060 1.00 94.12 312 ARG A CA 1
ATOM 2387 C C . ARG A 1 312 ? 10.264 6.141 -41.233 1.00 94.12 312 ARG A C 1
ATOM 2389 O O . ARG A 1 312 ? 10.656 7.255 -41.566 1.00 94.12 312 ARG A O 1
ATOM 2396 N N . VAL A 1 313 ? 11.092 5.126 -40.996 1.00 96.19 313 VAL A N 1
ATOM 2397 C CA . VAL A 1 313 ? 12.554 5.226 -41.099 1.00 96.19 313 VAL A CA 1
ATOM 2398 C C . VAL A 1 313 ? 13.096 4.394 -42.253 1.00 96.19 313 VAL A C 1
ATOM 2400 O O . VAL A 1 313 ? 12.499 3.406 -42.678 1.00 96.19 313 VAL A O 1
ATOM 2403 N N . LYS A 1 314 ? 14.267 4.772 -42.753 1.00 95.94 314 LYS A N 1
ATOM 2404 C CA . LYS A 1 314 ? 14.976 4.090 -43.832 1.00 95.94 314 LYS A CA 1
ATOM 2405 C C . LYS A 1 314 ? 16.402 3.788 -43.409 1.00 95.94 314 LYS A C 1
ATOM 2407 O O . LYS A 1 314 ? 17.001 4.439 -42.553 1.00 95.94 314 LYS A O 1
ATOM 2412 N N . ARG A 1 315 ? 16.985 2.775 -44.048 1.00 95.88 315 ARG A N 1
ATOM 2413 C CA . ARG A 1 315 ? 18.429 2.556 -43.957 1.00 95.88 315 ARG A CA 1
ATOM 2414 C C . ARG A 1 315 ? 19.139 3.833 -44.408 1.00 95.88 315 ARG A C 1
ATOM 2416 O O . ARG A 1 315 ? 18.736 4.420 -45.405 1.00 95.88 315 ARG A O 1
ATOM 2423 N N . THR A 1 316 ? 20.214 4.192 -43.715 1.00 94.88 316 THR A N 1
ATOM 2424 C CA . THR A 1 316 ? 21.025 5.413 -43.867 1.00 94.88 316 THR A CA 1
ATOM 2425 C C . THR A 1 316 ? 20.450 6.690 -43.263 1.00 94.88 316 THR A C 1
ATOM 2427 O O . THR A 1 316 ? 21.175 7.680 -43.207 1.00 94.88 316 THR A O 1
ATOM 2430 N N . ASP A 1 317 ? 19.232 6.662 -42.717 1.00 96.56 317 ASP A N 1
ATOM 2431 C CA . ASP A 1 317 ? 18.712 7.808 -41.973 1.00 96.56 317 ASP A CA 1
ATOM 2432 C C . ASP A 1 317 ? 19.594 8.094 -40.754 1.00 96.56 317 ASP A C 1
ATOM 2434 O O . ASP A 1 317 ? 19.892 7.198 -39.951 1.00 96.56 317 ASP A O 1
ATOM 2438 N N . ALA A 1 318 ? 19.998 9.356 -40.615 1.00 97.19 318 ALA A N 1
ATOM 2439 C CA . ALA A 1 318 ? 20.525 9.873 -39.365 1.00 97.19 318 ALA A CA 1
ATOM 2440 C C . ALA A 1 318 ? 19.356 10.083 -38.402 1.00 97.19 318 ALA A C 1
ATOM 2442 O O . ALA A 1 318 ? 18.325 10.631 -38.784 1.00 97.19 318 ALA A O 1
ATOM 2443 N N . ILE A 1 319 ? 19.514 9.654 -37.156 1.00 97.31 319 ILE A N 1
ATOM 2444 C CA . ILE A 1 319 ? 18.470 9.731 -36.143 1.00 97.31 319 ILE A CA 1
ATOM 2445 C C . ILE A 1 319 ? 18.961 10.393 -34.862 1.00 97.31 319 ILE A C 1
ATOM 2447 O O . ILE A 1 319 ? 20.132 10.285 -34.485 1.00 97.31 319 ILE A O 1
ATOM 2451 N N . GLN A 1 320 ? 18.025 11.034 -34.174 1.00 97.50 320 GLN A N 1
ATOM 2452 C CA . GLN A 1 320 ? 18.108 11.361 -32.757 1.00 97.50 320 GLN A CA 1
ATOM 2453 C C . GLN A 1 320 ? 16.993 10.615 -32.032 1.00 97.50 320 GLN A C 1
ATOM 2455 O O . GLN A 1 320 ? 15.887 10.475 -32.546 1.00 97.50 320 GLN A O 1
ATOM 2460 N N . ALA A 1 321 ? 17.313 10.068 -30.866 1.00 96.94 321 ALA A N 1
ATOM 2461 C CA . ALA A 1 321 ? 16.379 9.286 -30.073 1.00 96.94 321 ALA A CA 1
ATOM 2462 C C . ALA A 1 321 ? 16.773 9.311 -28.593 1.00 96.94 321 ALA A C 1
ATOM 2464 O O . ALA A 1 321 ? 17.856 9.767 -28.210 1.00 96.94 321 ALA A O 1
ATOM 2465 N N . LYS A 1 322 ? 15.906 8.748 -27.755 1.00 96.38 322 LYS A N 1
ATOM 2466 C CA . LYS A 1 322 ? 16.222 8.395 -26.371 1.00 96.38 322 LYS A CA 1
ATOM 2467 C C . LYS A 1 322 ? 16.467 6.898 -26.259 1.00 96.38 322 LYS A C 1
ATOM 2469 O O . LYS A 1 322 ? 15.608 6.090 -26.592 1.00 96.38 322 LYS A O 1
ATOM 2474 N N . MET A 1 323 ? 17.626 6.523 -25.744 1.00 94.62 323 MET A N 1
ATOM 2475 C CA . MET A 1 323 ? 18.001 5.150 -25.444 1.00 94.62 323 MET A CA 1
ATOM 2476 C C . MET A 1 323 ? 17.572 4.775 -24.025 1.00 94.62 323 MET A C 1
ATOM 2478 O O . MET A 1 323 ? 17.928 5.465 -23.072 1.00 94.62 323 MET A O 1
ATOM 2482 N N . GLN A 1 324 ? 16.855 3.663 -23.869 1.00 91.88 324 GLN A N 1
ATOM 2483 C CA . GLN A 1 324 ? 16.412 3.149 -22.568 1.00 91.88 324 GLN A CA 1
ATOM 2484 C C . GLN A 1 324 ? 16.724 1.657 -22.438 1.00 91.88 324 GLN A C 1
ATOM 2486 O O . GLN A 1 324 ? 16.469 0.881 -23.362 1.00 91.88 324 GLN A O 1
ATOM 2491 N N . ARG A 1 325 ? 17.242 1.226 -21.281 1.00 88.31 325 ARG A N 1
ATOM 2492 C CA . ARG A 1 325 ? 17.379 -0.206 -20.981 1.00 88.31 325 ARG A CA 1
ATOM 2493 C C . ARG A 1 325 ? 16.042 -0.746 -20.488 1.00 88.31 325 ARG A C 1
ATOM 2495 O O . ARG A 1 325 ? 15.508 -0.249 -19.501 1.00 88.31 325 ARG A O 1
ATOM 2502 N N . ARG A 1 326 ? 15.534 -1.790 -21.137 1.00 81.25 326 ARG A N 1
ATOM 2503 C CA . ARG A 1 326 ? 14.381 -2.579 -20.683 1.00 81.25 326 ARG A CA 1
ATOM 2504 C C . ARG A 1 326 ? 14.814 -4.015 -20.382 1.00 81.25 326 ARG A C 1
ATOM 2506 O O . ARG A 1 326 ? 15.950 -4.405 -20.673 1.00 81.25 326 ARG A O 1
ATOM 2513 N N . ALA A 1 327 ? 13.915 -4.803 -19.790 1.00 71.31 327 ALA A N 1
ATOM 2514 C CA . ALA A 1 327 ? 14.179 -6.198 -19.424 1.00 71.31 327 ALA A CA 1
ATOM 2515 C C . ALA A 1 327 ? 14.613 -7.063 -20.625 1.00 71.31 327 ALA A C 1
ATOM 2517 O O . ALA A 1 327 ? 15.374 -8.012 -20.468 1.00 71.31 327 ALA A O 1
ATOM 2518 N N . ASP A 1 328 ? 14.169 -6.706 -21.829 1.00 78.12 328 ASP A N 1
ATOM 2519 C CA . ASP A 1 328 ? 14.343 -7.464 -23.065 1.00 78.12 328 ASP A CA 1
ATOM 2520 C C . ASP A 1 328 ? 15.343 -6.829 -24.055 1.00 78.12 328 ASP A C 1
ATOM 2522 O O . ASP A 1 328 ? 15.412 -7.259 -25.212 1.00 78.12 328 ASP A O 1
ATOM 2526 N N . GLY A 1 329 ? 16.105 -5.814 -23.627 1.00 88.69 329 GLY A N 1
ATOM 2527 C CA . GLY A 1 329 ? 17.166 -5.187 -24.419 1.00 88.69 329 GLY A CA 1
ATOM 2528 C C . GLY A 1 329 ? 17.205 -3.661 -24.334 1.00 88.69 329 GLY A C 1
ATOM 2529 O O . GLY A 1 329 ? 16.574 -3.039 -23.482 1.00 88.69 329 GLY A O 1
ATOM 2530 N N . TRP A 1 330 ? 17.987 -3.049 -25.222 1.00 94.62 330 TRP A N 1
ATOM 2531 C CA . TRP A 1 330 ? 18.014 -1.598 -25.397 1.00 94.62 330 TRP A CA 1
ATOM 2532 C C . TRP A 1 330 ? 16.940 -1.166 -26.389 1.00 94.62 330 TRP A C 1
ATOM 2534 O O . TRP A 1 330 ? 16.816 -1.752 -27.464 1.00 94.62 330 TRP A O 1
ATOM 2544 N N . TRP A 1 331 ? 16.191 -0.134 -26.023 1.00 96.06 331 TRP A N 1
ATOM 2545 C CA . TRP A 1 331 ? 15.129 0.444 -26.834 1.00 96.06 331 TRP A CA 1
ATOM 2546 C C . TRP A 1 331 ? 15.486 1.860 -27.264 1.00 96.06 331 TRP A C 1
ATOM 2548 O O . TRP A 1 331 ? 16.086 2.599 -26.482 1.00 96.06 331 TRP A O 1
ATOM 2558 N N . LEU A 1 332 ? 15.078 2.233 -28.477 1.00 96.88 332 LEU A N 1
ATOM 2559 C CA . LEU A 1 332 ? 15.008 3.629 -28.897 1.00 9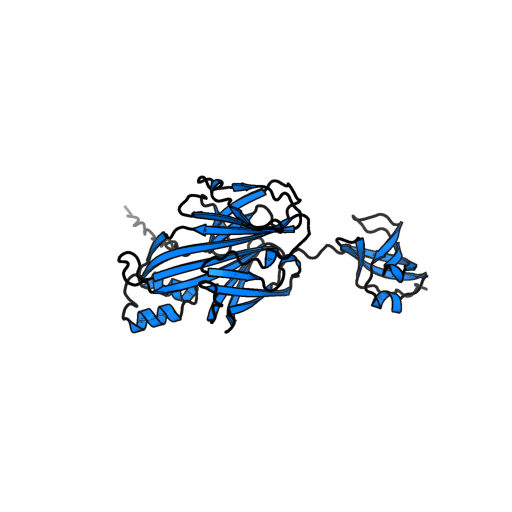6.88 332 LEU A CA 1
ATOM 2560 C C . LEU A 1 332 ? 13.567 4.118 -28.783 1.00 96.88 332 LEU A C 1
ATOM 2562 O O . LEU A 1 332 ? 12.641 3.511 -29.320 1.00 96.88 332 LEU A O 1
ATOM 2566 N N . LEU A 1 333 ? 13.412 5.228 -28.077 1.00 94.62 333 LEU A N 1
ATOM 2567 C CA 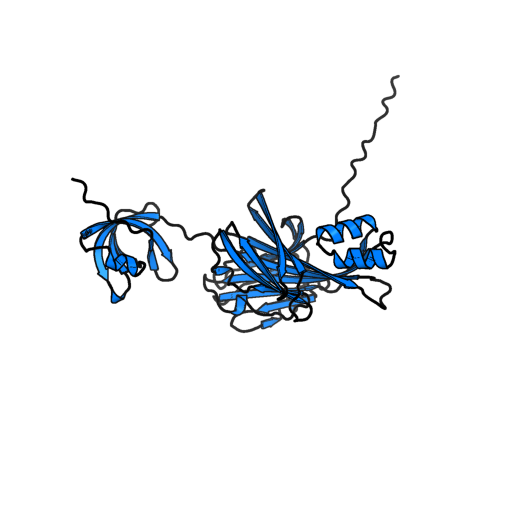. LEU A 1 333 ? 12.178 5.977 -27.887 1.00 94.62 333 LEU A CA 1
ATOM 2568 C C . LEU A 1 333 ? 12.313 7.318 -28.604 1.00 94.62 333 LEU A C 1
ATOM 2570 O O . LEU A 1 333 ? 13.435 7.768 -28.845 1.00 94.62 333 LEU A O 1
ATOM 2574 N N . ASP A 1 334 ? 11.188 7.958 -28.915 1.00 94.81 334 ASP A N 1
ATOM 2575 C CA . ASP A 1 334 ? 11.153 9.284 -29.545 1.00 94.81 334 ASP A CA 1
ATOM 2576 C C . ASP A 1 334 ? 12.068 9.369 -30.786 1.00 94.81 334 ASP A C 1
ATOM 2578 O O . ASP A 1 334 ? 12.854 10.298 -30.935 1.00 94.81 334 ASP A O 1
ATOM 2582 N N . VAL A 1 335 ? 12.037 8.340 -31.647 1.00 96.44 335 VAL A N 1
ATOM 2583 C CA . VAL A 1 335 ? 12.928 8.262 -32.816 1.00 96.44 335 VAL A CA 1
ATOM 2584 C C . VAL A 1 335 ? 12.534 9.310 -33.853 1.00 96.44 335 VAL A C 1
ATOM 2586 O O . VAL A 1 335 ? 11.460 9.206 -34.459 1.00 96.44 335 VAL A O 1
ATOM 2589 N N . GLU A 1 336 ? 13.442 10.251 -34.093 1.00 96.50 336 GLU A N 1
ATOM 2590 C CA . GLU A 1 336 ? 13.331 11.328 -35.073 1.00 96.50 336 GLU A CA 1
ATOM 2591 C C . GLU A 1 336 ? 14.416 11.191 -36.140 1.00 96.50 336 GLU A C 1
ATOM 2593 O O . GLU A 1 336 ? 15.600 11.053 -35.824 1.00 96.50 336 GLU A O 1
ATOM 2598 N N . VAL A 1 337 ? 14.020 11.249 -37.414 1.00 95.19 337 VAL A N 1
ATOM 2599 C CA . VAL A 1 337 ? 14.962 11.317 -38.536 1.00 95.19 337 VAL A CA 1
ATOM 2600 C C . VAL A 1 337 ? 15.443 12.755 -38.671 1.00 95.19 337 VAL A C 1
ATOM 2602 O O . VAL A 1 337 ? 14.650 13.677 -38.851 1.00 95.19 337 VAL A O 1
ATOM 2605 N N . VAL A 1 338 ? 16.754 12.945 -38.595 1.00 91.56 338 VAL A N 1
ATOM 2606 C CA . VAL A 1 338 ? 17.391 14.247 -38.758 1.00 91.56 338 VAL A CA 1
ATOM 2607 C C . VAL A 1 338 ? 17.785 14.403 -40.219 1.00 91.56 338 VAL A C 1
ATOM 2609 O O . VAL A 1 338 ? 18.455 13.538 -40.785 1.00 91.56 338 VAL A O 1
ATOM 2612 N N . ALA A 1 339 ? 17.386 15.517 -40.837 1.00 75.44 339 ALA A N 1
ATOM 2613 C CA . ALA A 1 339 ? 17.859 15.861 -42.171 1.00 75.44 339 ALA A CA 1
ATOM 2614 C C . ALA A 1 339 ? 19.393 15.912 -42.166 1.00 75.44 339 ALA A C 1
ATOM 2616 O O . ALA A 1 339 ? 19.988 16.535 -41.283 1.00 75.44 339 ALA A O 1
ATOM 2617 N N . ALA A 1 340 ? 20.030 15.257 -43.140 1.00 58.94 340 ALA A N 1
ATOM 2618 C CA . ALA A 1 340 ? 21.470 15.364 -43.320 1.00 58.94 340 ALA A CA 1
ATOM 2619 C C . ALA A 1 340 ? 21.829 16.854 -43.426 1.00 58.94 340 ALA A C 1
ATOM 2621 O O . ALA A 1 340 ? 21.329 17.552 -44.312 1.00 58.94 340 ALA A O 1
ATOM 2622 N N . GLY A 1 341 ? 22.629 17.350 -42.477 1.00 52.62 341 GLY A N 1
ATOM 2623 C CA . GLY A 1 341 ? 23.158 18.707 -42.539 1.00 52.62 341 GLY A CA 1
ATOM 2624 C C . GLY A 1 341 ? 23.868 18.895 -43.877 1.00 52.62 341 GLY A C 1
ATOM 2625 O O . GLY A 1 341 ? 24.644 18.026 -44.276 1.00 52.62 341 GLY A O 1
ATOM 2626 N N . LYS A 1 342 ? 23.525 19.975 -44.586 1.00 32.09 342 LYS A N 1
ATOM 2627 C CA . LYS A 1 342 ? 24.233 20.401 -45.796 1.00 32.09 342 LYS A CA 1
ATOM 2628 C C . LYS A 1 342 ? 25.698 20.692 -45.510 1.00 32.09 342 LYS A C 1
ATOM 2630 O O . LYS A 1 342 ? 25.970 21.228 -44.411 1.00 32.09 342 LYS A O 1
#

Solvent-accessible surface area (backbone atoms only — not comparable to full-atom values): 18402 Å² total; per-residue (Å²): 139,86,84,81,80,80,80,79,77,80,76,80,71,80,77,79,71,87,85,47,53,58,43,53,44,56,76,63,46,65,43,53,49,58,42,82,41,41,36,27,42,29,44,26,55,90,91,46,63,48,70,37,49,31,24,62,58,62,33,54,35,31,36,39,36,34,89,93,44,77,44,85,44,38,91,72,45,80,44,47,49,60,47,75,48,63,48,78,54,66,22,19,35,34,43,39,36,31,30,39,78,42,76,49,75,34,56,20,69,60,35,54,50,49,35,58,75,50,53,38,58,68,56,55,52,51,28,53,77,69,70,40,59,83,41,62,40,28,29,30,38,32,41,27,26,27,27,43,34,30,17,55,86,35,78,49,78,41,66,51,54,83,88,78,46,53,35,33,76,30,43,75,43,62,54,77,74,35,46,57,61,31,68,46,36,31,35,33,24,45,76,81,38,63,36,46,72,35,39,37,35,38,37,33,65,59,90,88,49,74,46,78,48,83,38,59,16,36,89,74,3,37,33,74,42,71,40,73,59,48,42,60,38,35,37,38,32,55,51,73,46,80,47,79,96,49,96,75,22,52,28,38,34,36,39,24,24,41,25,38,43,28,47,65,79,70,67,68,41,72,40,43,32,30,28,72,36,77,37,77,94,71,36,27,36,31,30,40,30,53,64,28,90,98,77,46,74,58,48,74,47,73,29,36,42,59,69,75,54,66,78,77,59,54,72,69,38,34,34,41,27,33,37,30,72,53,99,90,46,45,30,48,40,80,78,40,78,48,78,80,79,130

Sequence (342 aa):
MILRVARFLLLACPTFLAAHECWLQPSRFDPAPGQELVLRLNVGMNFQGEARPFNSQRAAKLVHHSAAGAADWTGQTKGQTELAFALPSPGTHVLALDSNPSFITLEAEKFNAYLKEEGLTAILAQREQAGETNTPGKERYIRNIKTLLMAGGRSDDTWKVRTGQRLELVPLDNPATVQPGGTLRVQLFFAGQPLADNLVRAWHRTGDKLTVIDVRTSATGEAAFTLPAAGAWMLSTVHMARVTGDDKADWESLWGNLTFAIPAPAATHPVKGVIMGIMTDKTALLVKHEEVPGVMRAMTMMFKVEPAVLERVKRTDAIQAKMQRRADGWWLLDVEVVAAGK

Secondary structure (DSSP, 8-state):
-----------------S--EEEEEES-SSPPTT-EEEEEEEEEETTEEEEE---TTT-SEEEEEETTEEEE-GGG-SS-SSEEEE--SSEEEEEEEEPPPEEEEE-HHHHHHHHHHTT-HHHHHHHHHTT-TTS-EEEEEEEEEEEEEEETT---GGGG-----SEEEEESS-GGG--TTEEEEEEEEETTEE--S-EEEEEEEETTEEEEEEEE--TTSEEEEEE-S-EEEEEEEEEEEE--S-SS-SEEEEEEEEEEEEPPPPPEEEEEEEEEEEEGGGTEEEEEEPPBTTTB-SEEEEEE--HHHHHH--TT-EEEEEEEEETTEEEEEEEEEEPPP-